Protein AF-V4S2C2-F1 (afdb_monomer_lite)

pLDDT: mean 80.03, std 21.7, range [30.94, 98.5]

Foldseek 3Di:
DDDDDDDDDDDDDDDDDDDDDDDDDDDPPQVAFARVKDKDKDWDWDWDKAADPDPPDPAGIATWIKIKIWIWIWTTFHDDQKTKTKIKIKIKIATPDWWPRRHDPLQAAWDDDVVHITGDRMAIEMWMWIWMDHDQKIKIFTKDQDPDPVDHWDPPHRAIKMFGWMKMWHDPDPQKIKIWIKTQWIDHSHGNDIHADDDPHDGDRMDTDTDMDGPPPPCVVVVVVVVVVVVVVVVVVVVVVVPPDPVVVVVVVVVVVVVVVVVVPDD

Organism: NCBI:txid1263865

Radius of gyration: 33.12 Å; chains: 1; bounding box: 97×84×53 Å

Secondary structure (DSSP, 8-state):
--------------------------------TTTT-EEEEEEEEEEEEEE---TTSS-SEEEEEEEEEEEEEE----SSSSEEEEEEEEEEEEEEE--TTT--SSSS--BSSTT--B--SEEEEEEEEEEEEETTEEEEEEEE--EETTEE---SSSS--EEEEEEEEE--STT-EEEEEEEEEEE-TT-SS-EEEEETTEEES-EEEEEEE----S-HHHHHHHHHHHHHHHHHHHHHHHTS-HHHHHHHHHHHHHHHHHHTS--

InterPro domains:
  IPR005318 Outer membrane porin, bacterial [PF03573] (31-209)
  IPR005318 Outer membrane porin, bacterial [PTHR34596] (7-204)
  IPR023614 Porin domain superfamily [G3DSA:2.40.160.10] (6-211)

Structure (mmCIF, N/CA/C/O backbone):
data_AF-V4S2C2-F1
#
_entry.id   AF-V4S2C2-F1
#
loop_
_atom_site.group_PDB
_atom_site.id
_atom_site.type_symbol
_atom_site.label_atom_id
_atom_site.label_alt_id
_atom_site.label_comp_id
_atom_site.label_asym_id
_atom_site.label_entity_id
_atom_site.label_seq_id
_atom_site.pdbx_PDB_ins_code
_atom_site.Cartn_x
_atom_site.Cartn_y
_atom_site.Cartn_z
_atom_site.occupancy
_atom_site.B_iso_or_equiv
_atom_site.auth_seq_id
_atom_site.auth_comp_id
_atom_site.auth_asym_id
_atom_site.auth_atom_id
_atom_site.pdbx_PDB_model_num
ATOM 1 N N . MET A 1 1 ? -52.222 69.533 11.421 1.00 38.31 1 MET A N 1
ATOM 2 C CA . MET A 1 1 ? -53.401 68.658 11.248 1.00 38.31 1 MET A CA 1
ATOM 3 C C . MET A 1 1 ? -52.896 67.224 11.316 1.00 38.31 1 MET A C 1
ATOM 5 O O . MET A 1 1 ? -52.179 66.823 10.417 1.00 38.31 1 MET A O 1
ATOM 9 N N . THR A 1 2 ? -52.807 66.620 12.501 1.00 30.94 2 THR A N 1
ATOM 10 C CA . THR A 1 2 ? -53.806 65.717 13.119 1.00 30.94 2 THR A CA 1
ATOM 11 C C . THR A 1 2 ? -54.325 64.570 12.225 1.00 30.94 2 THR A C 1
ATOM 13 O O . THR A 1 2 ? -54.597 64.788 11.049 1.00 30.94 2 THR A O 1
ATOM 16 N N . PRO A 1 3 ? -54.443 63.350 12.790 1.00 45.66 3 PRO A N 1
ATOM 17 C CA . PRO A 1 3 ? -54.252 62.055 12.117 1.00 45.66 3 PRO A CA 1
ATOM 18 C C . PRO A 1 3 ? -55.564 61.272 11.940 1.00 45.66 3 PRO A C 1
ATOM 20 O O . PRO A 1 3 ? -56.526 61.609 12.621 1.00 45.66 3 PRO A O 1
ATOM 23 N N . ARG A 1 4 ? -55.586 60.184 11.144 1.00 34.88 4 ARG A N 1
ATOM 24 C CA . ARG A 1 4 ? -56.547 59.055 11.273 1.00 34.88 4 ARG A CA 1
ATOM 25 C C . ARG A 1 4 ? -56.008 57.746 10.649 1.00 34.88 4 ARG A C 1
ATOM 27 O O . ARG A 1 4 ? -55.944 57.622 9.434 1.00 34.88 4 ARG A O 1
ATOM 34 N N . THR A 1 5 ? -55.663 56.764 11.482 1.00 40.62 5 THR A N 1
ATOM 35 C CA . THR A 1 5 ? -55.982 55.321 11.287 1.00 40.62 5 THR A CA 1
ATOM 36 C C . THR A 1 5 ? -57.352 55.057 11.968 1.00 40.62 5 THR A C 1
ATOM 38 O O . THR A 1 5 ? -57.796 55.996 12.640 1.00 40.62 5 THR A O 1
ATOM 41 N N . PRO A 1 6 ? -58.077 53.903 11.872 1.00 47.66 6 PRO A N 1
ATOM 42 C CA . PRO A 1 6 ? -57.685 52.494 11.611 1.00 47.66 6 PRO A CA 1
ATOM 43 C C . PRO A 1 6 ? -58.672 51.727 10.665 1.00 47.66 6 PRO A C 1
ATOM 45 O O . PRO A 1 6 ? -59.605 52.324 10.138 1.00 47.66 6 PRO A O 1
ATOM 48 N N . SER A 1 7 ? -58.526 50.429 10.343 1.00 36.16 7 SER A N 1
ATOM 49 C CA . SER A 1 7 ? -59.214 49.323 11.059 1.00 36.16 7 SER A CA 1
ATOM 50 C C . SER A 1 7 ? -58.948 47.934 10.425 1.00 36.16 7 SER A C 1
ATOM 52 O O . SER A 1 7 ? -59.225 47.756 9.244 1.00 36.16 7 SER A O 1
ATOM 54 N N . SER A 1 8 ? -58.508 46.987 11.277 1.00 35.28 8 SER A N 1
ATOM 55 C CA . SER A 1 8 ? -58.963 45.577 11.452 1.00 35.28 8 SER A CA 1
ATOM 56 C C . SER A 1 8 ? -58.659 44.522 10.357 1.00 35.28 8 SER A C 1
ATOM 58 O O . SER A 1 8 ? -58.754 44.816 9.178 1.00 35.28 8 SER A O 1
ATOM 60 N N . VAL A 1 9 ? -58.271 43.259 10.626 1.00 38.25 9 VAL A N 1
ATOM 61 C CA . VAL A 1 9 ? -58.749 42.224 11.588 1.00 38.25 9 VAL A CA 1
ATOM 62 C C . VAL A 1 9 ? -57.618 41.171 11.804 1.00 38.25 9 VAL A C 1
ATOM 64 O O . VAL A 1 9 ? -57.007 40.748 10.831 1.00 38.25 9 VAL A O 1
ATOM 67 N N . ALA A 1 10 ? -57.138 40.942 13.039 1.00 37.69 10 ALA A N 1
ATOM 68 C CA . ALA A 1 10 ? -57.340 39.769 13.936 1.00 37.69 10 ALA A CA 1
ATOM 69 C C . ALA A 1 10 ? -56.758 38.407 13.447 1.00 37.69 10 ALA A C 1
ATOM 71 O O . ALA A 1 10 ? -57.149 37.904 12.404 1.00 37.69 10 ALA A O 1
ATOM 72 N N . LEU A 1 11 ? -55.701 37.887 14.101 1.00 33.28 11 LEU A N 1
ATOM 73 C CA . LEU A 1 11 ? -55.681 36.857 15.177 1.00 33.28 11 LEU A CA 1
ATOM 74 C C . LEU A 1 11 ? -55.736 35.404 14.659 1.00 33.28 11 LEU A C 1
ATOM 76 O O . LEU A 1 11 ? -56.711 35.024 14.034 1.00 33.28 11 LEU A O 1
ATOM 80 N N . PHE A 1 12 ? -54.723 34.583 14.975 1.00 36.59 12 PHE A N 1
ATOM 81 C CA . PHE A 1 12 ? -54.806 33.534 16.009 1.00 36.59 12 PHE A CA 1
ATOM 82 C C . PHE A 1 12 ? -53.434 32.886 16.264 1.00 36.59 12 PHE A C 1
ATOM 84 O O . PHE A 1 12 ? -52.721 32.483 15.350 1.00 36.59 12 PHE A O 1
ATOM 91 N N . ALA A 1 13 ? -53.082 32.817 17.547 1.00 37.12 13 ALA A N 1
ATOM 92 C CA . ALA A 1 13 ? -51.930 32.128 18.104 1.00 37.12 13 ALA A CA 1
ATOM 93 C C . ALA A 1 13 ? -52.298 30.688 18.508 1.00 37.12 13 ALA A C 1
ATOM 95 O O . ALA A 1 13 ? -53.429 30.438 18.920 1.00 37.12 13 ALA A O 1
ATOM 96 N N . GLY A 1 14 ? -51.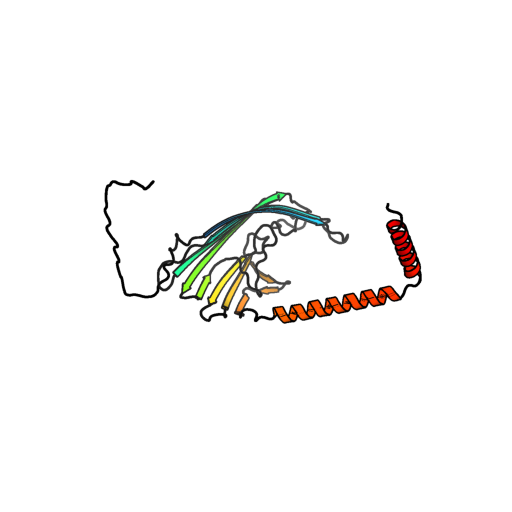322 29.777 18.470 1.00 34.81 14 GLY A N 1
ATOM 97 C CA . GLY A 1 14 ? -51.384 28.436 19.072 1.00 34.81 14 GLY A CA 1
ATOM 98 C C . GLY A 1 14 ? -50.504 27.445 18.299 1.00 34.81 14 GLY A C 1
ATOM 99 O O . GLY A 1 14 ? -50.661 27.315 17.097 1.00 34.81 14 GLY A O 1
ATOM 100 N N . GLY A 1 15 ? -49.535 26.735 18.873 1.00 32.44 15 GLY A N 1
ATOM 101 C CA . GLY A 1 15 ? -49.085 26.666 20.253 1.00 32.44 15 GLY A CA 1
ATOM 102 C C . GLY A 1 15 ? -47.701 26.010 20.335 1.00 32.44 15 GLY A C 1
ATOM 103 O O . GLY A 1 15 ? -47.300 25.232 19.470 1.00 32.44 15 GLY A O 1
ATOM 104 N N . CYS A 1 16 ? -46.974 26.356 21.397 1.00 38.41 16 CYS A N 1
ATOM 105 C CA . CYS A 1 16 ? -45.797 25.636 21.865 1.00 38.41 16 CYS A CA 1
ATOM 106 C C . CYS A 1 16 ? -46.195 24.225 22.305 1.00 38.41 16 CYS A C 1
ATOM 108 O O . CYS A 1 16 ? -47.032 24.082 23.195 1.00 38.41 16 CYS A O 1
ATOM 110 N N . MET A 1 17 ? -45.532 23.203 21.767 1.00 39.00 17 MET A N 1
ATOM 111 C CA . MET A 1 17 ? -45.539 21.865 22.350 1.00 39.00 17 MET A CA 1
ATOM 112 C C . MET A 1 17 ? -44.116 21.526 22.794 1.00 39.00 17 MET A C 1
ATOM 114 O O . MET A 1 17 ? -43.266 21.107 22.015 1.00 39.00 17 MET A O 1
ATOM 118 N N . THR A 1 18 ? -43.847 21.791 24.070 1.00 42.06 18 THR A N 1
ATOM 119 C CA . THR A 1 18 ? -42.681 21.294 24.798 1.00 42.06 18 THR A CA 1
ATOM 120 C C . THR A 1 18 ? -42.919 19.832 25.162 1.00 42.06 18 THR A C 1
ATOM 122 O O . THR A 1 18 ? -43.790 19.545 25.982 1.00 42.06 18 THR A O 1
ATOM 125 N N . LEU A 1 19 ? -42.132 18.917 24.599 1.00 39.84 19 LEU A N 1
ATOM 126 C CA . LEU A 1 19 ? -41.998 17.552 25.105 1.00 39.84 19 LEU A CA 1
ATOM 127 C C . LEU A 1 19 ? -40.638 17.421 25.789 1.00 39.84 19 LEU A C 1
ATOM 129 O O . LEU A 1 19 ? -39.591 17.389 25.148 1.00 39.84 19 LEU A O 1
ATOM 133 N N . ALA A 1 20 ? -40.679 17.394 27.119 1.00 42.03 20 ALA A N 1
ATOM 134 C CA . ALA A 1 20 ? -39.563 17.019 27.965 1.00 42.03 20 ALA A CA 1
ATOM 135 C C . ALA A 1 20 ? -39.486 15.488 28.035 1.00 42.03 20 ALA A C 1
ATOM 137 O O . ALA A 1 20 ? -40.397 14.845 28.552 1.00 42.03 20 ALA A O 1
ATOM 138 N N . SER A 1 21 ? -38.384 14.910 27.561 1.00 35.94 21 SER A N 1
ATOM 139 C CA . SER A 1 21 ? -37.979 13.539 27.876 1.00 35.94 21 SER A CA 1
ATOM 140 C C . SER A 1 21 ? -36.683 13.587 28.685 1.00 35.94 21 SER A C 1
ATOM 142 O O . SER A 1 21 ? -35.611 13.867 28.148 1.00 35.94 21 SER A O 1
ATOM 144 N N . LEU A 1 22 ? -36.790 13.343 29.991 1.00 42.81 22 LEU A N 1
ATOM 145 C CA . LEU A 1 22 ? -35.659 13.084 30.878 1.00 42.81 22 LEU A CA 1
ATOM 146 C C . LEU A 1 22 ? -35.322 11.585 30.847 1.00 42.81 22 LEU A C 1
ATOM 148 O O . LEU A 1 22 ? -36.181 10.767 31.160 1.00 42.81 22 LEU A O 1
ATOM 152 N N . GLY A 1 23 ? -34.056 11.264 30.553 1.00 36.38 23 GLY A N 1
ATOM 153 C CA . GLY A 1 23 ? -33.387 10.031 30.991 1.00 36.38 23 GLY A CA 1
ATOM 154 C C . GLY A 1 23 ? -33.065 8.984 29.916 1.00 36.38 23 GLY A C 1
ATOM 155 O O . GLY A 1 23 ? -33.863 8.090 29.683 1.00 36.38 23 GLY A O 1
ATOM 156 N N . PHE A 1 24 ? -31.865 9.037 29.323 1.00 31.28 24 PHE A N 1
ATOM 157 C CA . PHE A 1 24 ? -30.728 8.141 29.626 1.00 31.28 24 PHE A CA 1
ATOM 158 C C . PHE A 1 24 ? -29.506 8.576 28.792 1.00 31.28 24 PHE A C 1
ATOM 160 O O . PHE A 1 24 ? -29.628 8.980 27.639 1.00 31.28 24 PHE A O 1
ATOM 167 N N . THR A 1 25 ? -28.319 8.546 29.387 1.00 39.56 25 THR A N 1
ATOM 168 C CA . THR A 1 25 ? -27.053 8.945 28.761 1.00 39.56 25 THR A CA 1
ATOM 169 C C . THR A 1 25 ? -26.441 7.842 27.896 1.00 39.56 25 THR A C 1
ATOM 171 O O . THR A 1 25 ? -26.404 6.689 28.310 1.00 39.56 25 THR A O 1
ATOM 174 N N . ALA A 1 26 ? -25.808 8.284 26.804 1.00 45.19 26 ALA A N 1
ATOM 175 C CA . ALA A 1 26 ? -24.622 7.714 26.156 1.00 45.19 26 ALA A CA 1
ATOM 176 C C . ALA A 1 26 ? -24.767 6.408 25.348 1.00 45.19 26 ALA A C 1
ATOM 178 O O . ALA A 1 26 ? -24.526 5.306 25.826 1.00 45.19 26 ALA A O 1
ATOM 179 N N . GLY A 1 27 ? -24.968 6.594 24.047 1.00 38.09 27 GLY A N 1
ATOM 180 C CA . GLY A 1 27 ? -24.423 5.740 23.001 1.00 38.09 27 GLY A CA 1
ATOM 181 C C . GLY A 1 27 ? -24.398 6.570 21.728 1.00 38.09 27 GLY A C 1
ATOM 182 O O . GLY A 1 27 ? -25.458 6.876 21.191 1.00 38.09 27 GLY A O 1
ATOM 183 N N . ALA A 1 28 ? -23.220 7.020 21.293 1.00 39.78 28 ALA A N 1
ATOM 184 C CA . ALA A 1 28 ? -23.073 7.543 19.942 1.00 39.78 28 ALA A CA 1
ATOM 185 C C . ALA A 1 28 ? -23.537 6.425 19.000 1.00 39.78 28 ALA A C 1
ATOM 187 O O . ALA A 1 28 ? -22.903 5.374 18.943 1.00 39.78 28 ALA A O 1
ATOM 188 N N . GLN A 1 29 ? -24.699 6.604 18.375 1.00 44.12 29 GLN A N 1
ATOM 189 C CA . GLN A 1 29 ? -25.172 5.718 17.323 1.00 44.12 29 GLN A CA 1
ATOM 190 C C . GLN A 1 29 ? -24.116 5.822 16.219 1.00 44.12 29 GLN A C 1
ATOM 192 O O . GLN A 1 29 ? -24.001 6.870 15.589 1.00 44.12 29 GLN A O 1
ATOM 197 N N . ALA A 1 30 ? -23.279 4.792 16.070 1.00 53.81 30 ALA A N 1
ATOM 198 C CA . ALA A 1 30 ? -22.644 4.549 14.784 1.00 53.81 30 ALA A CA 1
ATOM 199 C C . ALA A 1 30 ? -23.802 4.447 13.788 1.00 53.81 30 ALA A C 1
ATOM 201 O O . ALA A 1 30 ? -24.750 3.703 14.055 1.00 53.81 30 ALA A O 1
ATOM 202 N N . GLU A 1 31 ? -23.776 5.251 12.728 1.00 62.97 31 GLU A N 1
ATOM 203 C CA . GLU A 1 31 ? -24.865 5.336 11.756 1.00 62.97 31 GLU A CA 1
ATOM 204 C C . GLU A 1 31 ? -25.103 3.952 11.123 1.00 62.97 31 GLU A C 1
ATOM 206 O O . GLU A 1 31 ? -26.221 3.639 10.727 1.00 62.97 31 GLU A O 1
ATOM 211 N N . GLY A 1 32 ? -24.094 3.073 11.161 1.00 84.19 32 GLY A N 1
ATOM 212 C CA . GLY A 1 32 ? -24.207 1.634 10.941 1.00 84.19 32 GLY A CA 1
ATOM 213 C C . GLY A 1 32 ? -23.098 1.121 10.029 1.00 84.19 32 GLY A C 1
ATOM 214 O O . GLY A 1 32 ? -22.198 1.858 9.631 1.00 84.19 32 GLY A O 1
ATOM 215 N N . PHE A 1 33 ? -23.106 -0.173 9.707 1.00 90.56 33 PHE A N 1
ATOM 216 C CA . PHE A 1 33 ? -22.048 -0.772 8.881 1.00 90.56 33 PHE A CA 1
ATOM 217 C C . PHE A 1 33 ? -22.014 -0.196 7.455 1.00 90.56 33 PHE A C 1
ATOM 219 O O . PHE A 1 33 ? -20.937 -0.080 6.868 1.00 90.56 33 PHE A O 1
ATOM 226 N N . VAL A 1 34 ? -23.177 0.146 6.895 1.00 91.50 34 VAL A N 1
ATOM 227 C CA . VAL A 1 34 ? -23.308 0.659 5.521 1.00 91.50 34 VAL A CA 1
ATOM 228 C C . VAL A 1 34 ? -23.385 2.180 5.518 1.00 91.50 34 VAL A C 1
ATOM 230 O O . VAL A 1 34 ? -22.843 2.833 4.636 1.00 91.50 34 VAL A O 1
ATOM 233 N N . GLU A 1 35 ? -24.046 2.736 6.516 1.00 91.50 35 GLU A N 1
ATOM 234 C CA . GLU A 1 35 ? -24.352 4.149 6.647 1.00 91.50 35 GLU A CA 1
ATOM 235 C C . GLU A 1 35 ? -23.083 4.967 6.921 1.00 91.50 35 GLU A C 1
ATOM 237 O O . GLU A 1 35 ? -22.879 5.999 6.289 1.00 91.50 35 GLU A O 1
ATOM 242 N N . ASP A 1 36 ? -22.168 4.446 7.750 1.00 92.69 36 ASP A N 1
ATOM 243 C CA . ASP A 1 36 ? -20.846 5.048 7.980 1.00 92.69 36 ASP A CA 1
ATOM 244 C C . ASP A 1 36 ? -19.795 4.603 6.938 1.00 92.69 36 ASP A C 1
ATOM 246 O O . ASP A 1 36 ? -18.593 4.838 7.117 1.00 92.69 36 ASP A O 1
ATOM 250 N N . ALA A 1 37 ? -20.196 3.912 5.863 1.00 95.00 37 ALA A N 1
ATOM 251 C CA . ALA A 1 37 ? -19.244 3.447 4.864 1.00 95.00 37 ALA A CA 1
ATOM 252 C C . ALA A 1 37 ? -18.681 4.615 4.038 1.00 95.00 37 ALA A C 1
ATOM 254 O O . ALA A 1 37 ? -19.404 5.468 3.523 1.00 95.00 37 ALA A O 1
ATOM 255 N N . ASN A 1 38 ? -17.363 4.623 3.855 1.00 96.06 38 ASN A N 1
ATOM 256 C CA . ASN A 1 38 ? -16.658 5.569 3.007 1.00 96.06 38 ASN A CA 1
ATOM 257 C C . ASN A 1 38 ? -16.143 4.876 1.746 1.00 96.06 38 ASN A C 1
ATOM 259 O O . ASN A 1 38 ? -15.555 3.795 1.802 1.00 96.06 38 ASN A O 1
ATOM 263 N N . PHE A 1 39 ? -16.324 5.539 0.610 1.00 95.56 39 PHE A N 1
ATOM 264 C CA . PHE A 1 39 ? -15.818 5.095 -0.675 1.00 95.56 39 PHE A CA 1
ATOM 265 C C . PHE A 1 39 ? -15.075 6.233 -1.368 1.00 95.56 39 PHE A C 1
ATOM 267 O O . PHE A 1 39 ? -15.581 7.351 -1.479 1.00 95.56 39 PHE A O 1
ATOM 274 N N . SER A 1 40 ? -13.889 5.938 -1.893 1.00 97.38 40 SER A N 1
ATOM 275 C CA . SER A 1 40 ? -13.128 6.867 -2.722 1.00 97.38 40 SER A CA 1
ATOM 276 C C . SER A 1 40 ? -12.433 6.142 -3.868 1.00 97.38 40 SER A C 1
ATOM 278 O O 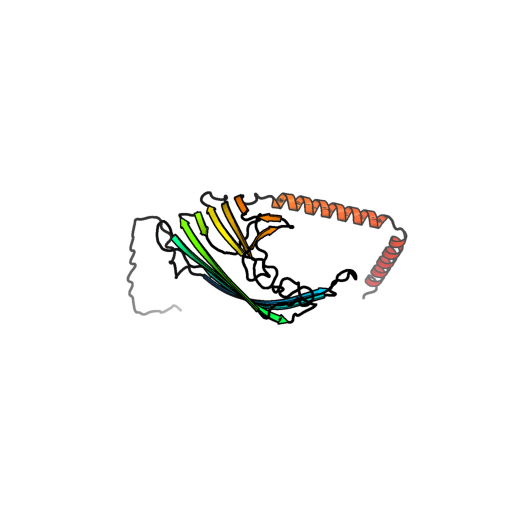. SER A 1 40 ? -11.920 5.037 -3.707 1.00 97.38 40 SER A O 1
ATOM 280 N N . LEU A 1 41 ? -12.405 6.787 -5.033 1.00 98.00 41 LEU A N 1
ATOM 281 C CA . LEU A 1 41 ? -11.660 6.335 -6.202 1.00 98.00 41 LEU A CA 1
ATOM 282 C C . LEU A 1 41 ? -10.669 7.428 -6.596 1.00 98.00 41 LEU A C 1
ATOM 284 O O . LEU A 1 41 ? -11.064 8.526 -6.986 1.00 98.00 41 LEU A O 1
ATOM 288 N N . ASN A 1 42 ? -9.378 7.132 -6.487 1.00 97.81 42 ASN A N 1
ATOM 289 C CA . ASN A 1 42 ? -8.310 8.014 -6.924 1.00 97.81 42 ASN A CA 1
ATOM 290 C C . ASN A 1 42 ? -7.812 7.574 -8.304 1.00 97.81 42 ASN A C 1
ATOM 292 O O . ASN A 1 42 ? -7.364 6.443 -8.487 1.00 97.81 42 ASN A O 1
ATOM 296 N N . LEU A 1 43 ? -7.904 8.491 -9.266 1.00 98.25 43 LEU A N 1
ATOM 297 C CA . LEU A 1 43 ? -7.339 8.334 -10.599 1.00 98.25 43 LEU A CA 1
ATOM 298 C C . LEU A 1 43 ? -5.992 9.052 -10.627 1.00 98.25 43 LEU A C 1
ATOM 300 O O . LEU A 1 43 ? -5.941 10.278 -10.504 1.00 98.25 43 LEU A O 1
ATOM 304 N N . ARG A 1 44 ? -4.905 8.299 -10.782 1.00 98.19 44 ARG A N 1
ATOM 305 C CA . ARG A 1 44 ? -3.540 8.831 -10.741 1.00 98.19 44 ARG A CA 1
ATOM 306 C C . ARG A 1 44 ? -2.859 8.624 -12.083 1.00 98.19 44 ARG A C 1
ATOM 308 O O . ARG A 1 44 ? -2.508 7.505 -12.433 1.00 98.19 44 ARG A O 1
ATOM 315 N N . ASN A 1 45 ? -2.644 9.715 -12.808 1.00 98.38 45 ASN A N 1
ATOM 316 C CA . ASN A 1 45 ? -1.793 9.720 -13.991 1.00 98.38 45 ASN A CA 1
ATOM 317 C C . ASN A 1 45 ? -0.366 10.098 -13.572 1.00 98.38 45 ASN A C 1
ATOM 319 O O . ASN A 1 45 ? -0.174 11.159 -12.975 1.00 98.38 45 ASN A O 1
ATOM 323 N N . PHE A 1 46 ? 0.616 9.233 -13.827 1.00 97.81 46 PHE A N 1
ATOM 324 C CA . PHE A 1 46 ? 1.982 9.426 -13.341 1.00 97.81 46 PHE A CA 1
ATOM 325 C C . PHE A 1 46 ? 2.999 9.138 -14.441 1.00 97.81 46 PHE A C 1
ATOM 327 O O . PHE A 1 46 ? 3.231 7.988 -14.799 1.00 97.81 46 PHE A O 1
ATOM 334 N N . TYR A 1 47 ? 3.639 10.190 -14.947 1.00 98.00 47 TYR A N 1
ATOM 335 C CA . TYR A 1 47 ? 4.818 10.094 -15.806 1.00 98.00 47 TYR A CA 1
ATOM 336 C C . TYR A 1 47 ? 6.078 10.363 -14.982 1.00 98.00 47 TYR A C 1
ATOM 338 O O . TYR A 1 47 ? 6.133 11.333 -14.220 1.00 98.00 47 TYR A O 1
ATOM 346 N N . ILE A 1 48 ? 7.097 9.521 -15.135 1.00 97.50 48 ILE A N 1
ATOM 347 C CA . ILE A 1 48 ? 8.400 9.735 -14.513 1.00 97.50 48 ILE A CA 1
ATOM 348 C C . ILE A 1 48 ? 9.517 9.470 -15.513 1.00 97.50 48 ILE A C 1
ATOM 350 O O . ILE A 1 48 ? 9.506 8.483 -16.241 1.00 97.50 48 ILE A O 1
ATOM 354 N N . ASN A 1 49 ? 10.517 10.346 -15.490 1.00 96.62 49 ASN A N 1
ATOM 355 C CA . ASN A 1 49 ? 11.748 10.196 -16.243 1.00 96.62 49 ASN A CA 1
ATOM 356 C C . ASN A 1 49 ? 12.933 10.435 -15.301 1.00 96.62 49 ASN A C 1
ATOM 358 O O . ASN A 1 49 ? 13.001 11.441 -14.588 1.00 96.62 49 ASN A O 1
ATOM 362 N N . ARG A 1 50 ? 13.850 9.473 -15.271 1.00 95.88 50 ARG A N 1
ATOM 363 C CA . ARG A 1 50 ? 15.098 9.504 -14.522 1.00 95.88 50 ARG A CA 1
ATOM 364 C C . ARG A 1 50 ? 16.246 9.316 -15.500 1.00 95.88 50 ARG A C 1
ATOM 366 O O . ARG A 1 50 ? 16.480 8.208 -15.965 1.00 95.88 50 ARG A O 1
ATOM 373 N N . ASN A 1 51 ? 16.983 10.388 -15.753 1.00 95.06 51 ASN A N 1
ATOM 374 C CA . ASN A 1 51 ? 18.203 10.347 -16.549 1.00 95.06 51 ASN A CA 1
ATOM 375 C C . ASN A 1 51 ? 19.387 9.877 -15.689 1.00 95.06 51 ASN A C 1
ATOM 377 O O . ASN A 1 51 ? 19.705 10.519 -14.682 1.00 95.06 51 ASN A O 1
ATOM 381 N N . PHE A 1 52 ? 20.033 8.778 -16.074 1.00 94.12 52 PHE A N 1
ATOM 382 C CA . PHE A 1 52 ? 21.257 8.302 -15.438 1.00 94.12 52 PHE A CA 1
ATOM 383 C C . PHE A 1 52 ? 22.447 8.948 -16.149 1.00 94.12 52 PHE A C 1
ATOM 385 O O . PHE A 1 52 ? 22.674 8.742 -17.335 1.00 94.12 52 PHE A O 1
ATOM 392 N N . VAL A 1 53 ? 23.178 9.793 -15.425 1.00 93.94 53 VAL A N 1
ATOM 393 C CA . VAL A 1 53 ? 24.287 10.583 -15.991 1.00 93.94 53 VAL A CA 1
ATOM 394 C C . VAL A 1 53 ? 25.640 9.884 -15.893 1.00 93.94 53 VAL A C 1
ATOM 396 O O . VAL A 1 53 ? 26.609 10.352 -16.482 1.00 93.94 53 VAL A O 1
ATOM 399 N N . ASP A 1 54 ? 25.708 8.797 -15.130 1.00 93.50 54 ASP A N 1
ATOM 400 C CA . ASP A 1 54 ? 26.908 7.987 -14.978 1.00 93.50 54 ASP A CA 1
ATOM 401 C C . ASP A 1 54 ? 26.999 6.985 -16.135 1.00 93.50 54 ASP A C 1
ATOM 403 O O . ASP A 1 54 ? 26.059 6.222 -16.366 1.00 93.50 54 ASP A O 1
ATOM 407 N N . SER A 1 55 ? 28.120 6.996 -16.859 1.00 88.31 55 SER A N 1
ATOM 408 C CA . SER A 1 55 ? 28.367 6.104 -17.995 1.00 88.31 55 SER A CA 1
ATOM 409 C C . SER A 1 55 ? 28.516 4.640 -17.591 1.00 88.31 55 SER A C 1
ATOM 411 O O . SER A 1 55 ? 28.352 3.768 -18.442 1.00 88.31 55 SER A O 1
ATOM 413 N N . ASP A 1 56 ? 28.811 4.372 -16.317 1.00 91.62 56 ASP A N 1
ATOM 414 C CA . ASP A 1 56 ? 28.968 3.014 -15.795 1.00 91.62 56 ASP A CA 1
ATOM 415 C C . ASP A 1 56 ? 27.611 2.358 -15.485 1.00 91.62 56 ASP A C 1
ATOM 417 O O . ASP A 1 56 ? 27.531 1.150 -15.241 1.00 91.62 56 ASP A O 1
ATOM 421 N N . TYR A 1 57 ? 26.518 3.131 -15.505 1.00 88.38 57 TYR A N 1
ATOM 422 C CA . TYR A 1 57 ? 25.180 2.584 -15.331 1.00 88.38 57 TYR A CA 1
ATOM 423 C C . TYR A 1 57 ? 24.737 1.869 -16.620 1.00 88.38 57 TYR A C 1
ATOM 425 O O . TYR A 1 57 ? 24.747 2.471 -17.693 1.00 88.38 57 TYR A O 1
ATOM 433 N N . PRO A 1 58 ? 24.278 0.604 -16.555 1.00 86.56 58 PRO A N 1
ATOM 434 C CA . PRO A 1 58 ? 23.934 -0.176 -17.750 1.00 86.56 58 PRO A CA 1
ATOM 435 C C . PRO A 1 58 ? 22.724 0.374 -18.523 1.00 86.56 58 PRO A C 1
ATOM 437 O O . PRO A 1 58 ? 22.456 -0.052 -19.643 1.00 86.56 58 PRO A O 1
ATOM 440 N N . GLN A 1 59 ? 21.977 1.301 -17.923 1.00 89.12 59 GLN A N 1
ATOM 441 C CA . GLN A 1 59 ? 20.788 1.922 -18.488 1.00 89.12 59 GLN A CA 1
ATOM 442 C C . GLN A 1 59 ? 20.973 3.442 -18.520 1.00 89.12 59 GLN A C 1
ATOM 444 O O . GLN A 1 59 ? 21.360 4.033 -17.519 1.00 89.12 59 GLN A O 1
ATOM 449 N N . SER A 1 60 ? 20.651 4.089 -19.642 1.00 90.88 60 SER A N 1
ATOM 450 C CA . SER A 1 60 ? 20.808 5.545 -19.800 1.00 90.88 60 SER A CA 1
ATOM 451 C C . SER A 1 60 ? 19.675 6.352 -19.160 1.00 90.88 60 SER A C 1
ATOM 453 O O . SER A 1 60 ? 19.893 7.451 -18.655 1.00 90.88 60 SER A O 1
ATOM 455 N N . LYS A 1 61 ? 18.451 5.815 -19.137 1.00 94.31 61 LYS A N 1
ATOM 456 C CA . LYS A 1 61 ? 17.295 6.446 -18.485 1.00 94.31 61 LYS A CA 1
ATOM 457 C C . LYS A 1 61 ? 16.276 5.421 -18.008 1.00 94.31 61 LYS A C 1
ATOM 459 O O . LYS A 1 61 ? 16.110 4.392 -18.649 1.00 94.31 61 LYS A O 1
ATOM 464 N N . GLY A 1 62 ? 15.559 5.716 -16.929 1.00 95.50 62 GLY A N 1
ATOM 465 C CA . GLY A 1 62 ? 14.295 5.064 -16.579 1.00 95.50 62 GLY A CA 1
ATOM 466 C C . GLY A 1 62 ? 13.133 5.987 -16.932 1.00 95.50 62 GLY A C 1
ATOM 467 O O . GLY A 1 62 ? 13.094 7.108 -16.436 1.00 95.50 62 GLY A O 1
ATOM 468 N N . GLU A 1 63 ? 12.214 5.550 -17.781 1.00 97.06 63 GLU A N 1
ATOM 469 C CA . GLU A 1 63 ? 11.093 6.343 -18.279 1.00 97.06 63 GLU A CA 1
ATOM 470 C C . GLU A 1 63 ? 9.863 5.454 -18.442 1.00 97.06 63 GLU A C 1
ATOM 472 O O . GLU A 1 63 ? 9.868 4.511 -19.235 1.00 97.06 63 GLU A O 1
ATOM 477 N N . GLU A 1 64 ? 8.836 5.750 -17.648 1.00 98.00 64 GLU A N 1
ATOM 478 C CA . GLU A 1 64 ? 7.584 4.998 -17.590 1.00 98.00 64 GLU A CA 1
ATOM 479 C C . GLU A 1 64 ? 6.420 5.979 -17.371 1.00 98.00 64 GLU A C 1
ATOM 481 O O . GLU A 1 64 ? 6.562 7.017 -16.709 1.00 98.00 64 GLU A O 1
ATOM 486 N N . TRP A 1 65 ? 5.253 5.640 -17.917 1.00 98.25 65 TRP A N 1
ATOM 487 C CA . TRP A 1 65 ? 4.012 6.391 -17.766 1.00 98.25 65 TRP A CA 1
ATOM 488 C C . TRP A 1 65 ? 2.870 5.442 -17.433 1.00 98.25 65 TRP A C 1
ATOM 490 O O . TRP A 1 65 ? 2.621 4.481 -18.162 1.00 98.25 65 TRP A O 1
ATOM 500 N N . THR A 1 66 ? 2.150 5.719 -16.348 1.00 98.50 66 THR A N 1
ATOM 501 C CA . THR A 1 66 ? 1.025 4.892 -15.910 1.00 98.50 66 THR A CA 1
ATOM 502 C C . THR A 1 66 ? -0.243 5.698 -15.671 1.00 98.50 66 THR A C 1
ATOM 504 O O . THR A 1 66 ? -0.218 6.878 -15.304 1.00 98.50 66 THR A O 1
ATOM 507 N N . GLN A 1 67 ? -1.374 5.017 -15.840 1.00 98.50 67 GLN A N 1
ATOM 508 C CA . GLN A 1 67 ? -2.672 5.422 -15.323 1.00 98.50 67 GLN A CA 1
ATOM 509 C C . GLN A 1 67 ? -3.085 4.432 -14.237 1.00 98.50 67 GLN A C 1
ATOM 511 O O . GLN A 1 67 ? -3.237 3.244 -14.502 1.00 98.50 67 GLN A O 1
ATOM 516 N N . SER A 1 68 ? -3.285 4.921 -13.018 1.00 98.31 68 SER A N 1
ATOM 517 C CA . SER A 1 68 ? -3.639 4.093 -11.866 1.00 98.31 68 SER A CA 1
ATOM 518 C C . SER A 1 68 ? -5.036 4.408 -11.345 1.00 98.31 68 SER A C 1
ATOM 520 O O . SER A 1 68 ? -5.503 5.549 -11.404 1.00 98.31 68 SER A O 1
ATOM 522 N N . PHE A 1 69 ? -5.676 3.380 -10.806 1.00 98.50 69 PHE A N 1
ATOM 523 C CA . PHE A 1 69 ? -6.995 3.383 -10.199 1.00 98.50 69 PHE A CA 1
ATOM 524 C C . PHE A 1 69 ? -6.842 2.811 -8.791 1.00 98.50 69 PHE A C 1
ATOM 526 O O . PHE A 1 69 ? -6.523 1.636 -8.616 1.00 98.50 69 PHE A O 1
ATOM 533 N N . ILE A 1 70 ? -7.029 3.660 -7.785 1.00 98.25 70 ILE A N 1
ATOM 534 C CA . ILE A 1 70 ? -6.910 3.289 -6.374 1.00 98.25 70 ILE A CA 1
ATOM 535 C C . ILE A 1 70 ? -8.289 3.452 -5.747 1.00 98.25 70 ILE A C 1
ATOM 537 O O . ILE A 1 70 ? -8.753 4.565 -5.496 1.00 98.25 70 ILE A O 1
ATOM 541 N N . LEU A 1 71 ? -8.950 2.325 -5.540 1.00 98.19 71 LEU A N 1
ATOM 542 C CA . LEU A 1 71 ? -10.260 2.200 -4.928 1.00 98.19 71 LEU A CA 1
ATOM 543 C C . LEU A 1 71 ? -10.081 1.948 -3.433 1.00 98.19 71 LEU A C 1
ATOM 545 O O . LEU A 1 71 ? -9.559 0.909 -3.052 1.00 98.19 71 LEU A O 1
ATOM 549 N N . ASN A 1 72 ? -10.527 2.860 -2.581 1.00 97.56 72 ASN A N 1
ATOM 550 C CA . ASN A 1 72 ? -10.500 2.682 -1.134 1.00 97.56 72 ASN A CA 1
ATOM 551 C C . ASN A 1 72 ? -11.933 2.659 -0.603 1.00 97.56 72 ASN A C 1
ATOM 553 O O . ASN A 1 72 ? -12.658 3.651 -0.705 1.00 97.56 72 ASN A O 1
ATOM 557 N N . PHE A 1 73 ? -12.314 1.515 -0.049 1.00 97.69 73 PHE A N 1
ATOM 558 C CA . PHE A 1 73 ? -13.588 1.273 0.600 1.00 97.69 73 PHE A CA 1
ATOM 559 C C . PHE A 1 73 ? -13.354 0.960 2.075 1.00 97.69 73 PHE A C 1
ATOM 561 O O . PHE A 1 73 ? -12.544 0.103 2.425 1.00 97.69 73 PHE A O 1
ATOM 568 N N . GLN A 1 74 ? -14.089 1.635 2.946 1.00 97.38 74 GLN A N 1
ATOM 569 C CA . GLN A 1 74 ? -14.046 1.416 4.384 1.00 97.38 74 GLN A CA 1
ATOM 570 C C . GLN A 1 74 ? -15.476 1.297 4.874 1.00 97.38 74 GLN A C 1
ATOM 572 O O . GLN A 1 74 ? -16.226 2.261 4.769 1.00 97.38 74 GLN A O 1
ATOM 577 N N . SER A 1 75 ? -15.870 0.149 5.418 1.00 97.19 75 SER A N 1
ATOM 578 C CA . SER A 1 75 ? -17.195 0.035 6.025 1.00 97.19 75 SER A CA 1
ATOM 579 C C . SER A 1 75 ? -17.292 0.892 7.289 1.00 97.19 75 SER A C 1
ATOM 581 O O . SER A 1 75 ? -16.281 1.227 7.918 1.00 97.19 75 SER A O 1
ATOM 583 N N . GLY A 1 76 ? -18.516 1.140 7.736 1.00 96.44 76 GLY A N 1
ATOM 584 C CA . GLY A 1 76 ? -18.786 1.519 9.113 1.00 96.44 76 GLY A CA 1
ATOM 585 C C . GLY A 1 76 ? -18.491 0.400 10.112 1.00 96.44 76 GLY A C 1
ATOM 586 O O . GLY A 1 76 ? -17.913 -0.641 9.773 1.00 96.44 76 GLY A O 1
ATOM 587 N N . TYR A 1 77 ? -18.932 0.602 11.351 1.00 96.69 77 TYR A N 1
ATOM 588 C CA . TYR A 1 77 ? -18.913 -0.421 12.395 1.00 96.69 77 TYR A CA 1
ATOM 589 C C . TYR A 1 77 ? -20.334 -0.909 12.684 1.00 96.69 77 TYR A C 1
ATOM 591 O O . TYR A 1 77 ? -21.266 -0.112 12.761 1.00 96.69 77 TYR A O 1
ATOM 599 N N . THR A 1 78 ? -20.514 -2.218 12.874 1.00 96.31 78 THR A N 1
ATOM 600 C CA . THR A 1 78 ? -21.812 -2.767 13.292 1.00 96.31 78 THR A CA 1
ATOM 601 C C . THR A 1 78 ? -22.243 -2.200 14.652 1.00 96.31 78 THR A C 1
ATOM 603 O O . THR A 1 78 ? -21.395 -2.064 15.539 1.00 96.31 78 THR A O 1
ATOM 606 N N . PRO A 1 79 ? -23.544 -1.946 14.879 1.00 92.06 79 PRO A N 1
ATOM 607 C CA . PRO A 1 79 ? -24.039 -1.526 16.187 1.00 92.06 79 PRO A CA 1
ATOM 608 C C . PRO A 1 79 ? -23.775 -2.578 17.272 1.00 92.06 79 PRO A C 1
ATOM 610 O O . PRO A 1 79 ? -23.963 -3.774 17.048 1.00 92.06 79 PRO A O 1
ATOM 613 N N . GLY A 1 80 ? -23.374 -2.134 18.463 1.00 91.12 80 GLY A N 1
ATOM 614 C CA . GLY A 1 80 ? -23.136 -3.004 19.614 1.00 91.12 80 GLY A CA 1
ATOM 615 C C . GLY A 1 80 ? -21.965 -2.543 20.485 1.00 91.12 80 GLY A C 1
ATOM 616 O O . GLY A 1 80 ? -21.305 -1.556 20.164 1.00 91.12 80 GLY A O 1
ATOM 617 N N . PRO A 1 81 ? -21.686 -3.251 21.596 1.00 92.12 81 PRO A N 1
ATOM 618 C CA . PRO A 1 81 ? -20.533 -2.948 22.446 1.00 92.12 81 PRO A CA 1
ATOM 619 C C . PRO A 1 81 ? -19.206 -3.162 21.706 1.00 92.12 81 PRO A C 1
ATOM 621 O O . PRO A 1 81 ? -18.250 -2.428 21.938 1.00 92.12 81 PRO A O 1
ATOM 624 N N . VAL A 1 82 ? -19.160 -4.148 20.806 1.00 95.88 82 VAL A N 1
ATOM 625 C CA . VAL A 1 82 ? -18.049 -4.389 19.884 1.00 95.88 82 VAL A CA 1
ATOM 626 C C . VAL A 1 82 ? -18.573 -4.199 18.469 1.00 95.88 82 VAL A C 1
ATOM 628 O O . VAL A 1 82 ? -19.448 -4.944 18.028 1.00 95.88 82 VAL A O 1
ATOM 631 N N . GLY A 1 83 ? -18.042 -3.201 17.773 1.00 96.56 83 GLY A N 1
ATOM 632 C CA . GLY A 1 83 ? -18.361 -2.949 16.376 1.00 96.56 83 GLY A CA 1
ATOM 633 C C . GLY A 1 83 ? -17.408 -3.698 15.457 1.00 96.56 83 GLY A C 1
ATOM 634 O O . GLY A 1 83 ? -16.198 -3.660 15.669 1.00 96.56 83 GLY A O 1
ATOM 635 N N . PHE A 1 84 ? -17.931 -4.342 14.419 1.00 97.69 84 PHE A N 1
ATOM 636 C CA . PHE A 1 84 ? -17.152 -5.026 13.388 1.00 97.69 84 PHE A CA 1
ATOM 637 C C . PHE A 1 84 ? -17.253 -4.286 12.058 1.00 97.69 84 PHE A C 1
ATOM 639 O O . PHE A 1 84 ? -18.275 -3.677 11.755 1.00 97.69 84 PHE A O 1
ATOM 646 N N . GLY A 1 85 ? -16.190 -4.346 11.266 1.00 97.56 85 GLY A N 1
ATOM 647 C CA . GLY A 1 85 ? -16.094 -3.700 9.969 1.00 97.56 85 GLY A CA 1
ATOM 648 C C . GLY A 1 85 ? -15.122 -4.422 9.040 1.00 97.56 85 GLY A C 1
ATOM 649 O O . GLY A 1 85 ? -14.367 -5.306 9.454 1.00 97.56 85 GLY A O 1
ATOM 650 N N . VAL A 1 86 ? -15.113 -4.004 7.782 1.00 98.00 86 VAL A N 1
ATOM 651 C CA . VAL A 1 86 ? -14.187 -4.457 6.748 1.00 98.00 86 VAL A CA 1
ATOM 652 C C . VAL A 1 86 ? -13.729 -3.269 5.904 1.00 98.00 86 VAL A C 1
ATOM 654 O O . VAL A 1 86 ? -14.523 -2.411 5.525 1.00 98.00 86 VAL A O 1
ATOM 657 N N . ASP A 1 87 ? -12.438 -3.232 5.609 1.00 97.88 87 ASP A N 1
ATOM 658 C CA . ASP A 1 87 ? -11.823 -2.310 4.662 1.00 97.88 87 ASP A CA 1
ATOM 659 C C . ASP A 1 87 ? -11.361 -3.105 3.437 1.00 97.88 87 ASP A C 1
ATOM 661 O O . ASP A 1 87 ? -10.868 -4.229 3.566 1.00 97.88 87 ASP A O 1
ATOM 665 N N . ALA A 1 88 ? -11.491 -2.512 2.255 1.00 98.00 88 ALA A N 1
ATOM 666 C CA . ALA A 1 88 ? -10.974 -3.051 1.007 1.00 98.00 88 ALA A CA 1
ATOM 667 C C . ALA A 1 88 ? -10.239 -1.958 0.224 1.00 98.00 88 ALA A C 1
ATOM 669 O O . ALA A 1 88 ? -10.718 -0.832 0.093 1.00 98.00 88 ALA A O 1
ATOM 670 N N . LEU A 1 89 ? -9.077 -2.301 -0.321 1.00 98.12 89 LEU A N 1
ATOM 671 C CA . LEU A 1 89 ? -8.259 -1.426 -1.147 1.00 98.12 89 LEU A CA 1
ATOM 672 C C . LEU A 1 89 ? -7.978 -2.136 -2.477 1.00 98.12 89 LEU A C 1
ATOM 674 O O . LEU A 1 89 ? -7.195 -3.081 -2.538 1.00 98.12 89 LEU A O 1
ATOM 678 N N . GLY A 1 90 ? -8.662 -1.695 -3.530 1.00 98.06 90 GLY A N 1
ATOM 679 C CA . GLY A 1 90 ? -8.467 -2.156 -4.900 1.00 98.06 90 GLY A CA 1
ATOM 680 C C . GLY A 1 90 ? -7.435 -1.290 -5.609 1.00 98.06 90 GLY A C 1
ATOM 681 O O . GLY A 1 90 ? -7.545 -0.066 -5.619 1.00 98.06 90 GLY A O 1
ATOM 682 N N . LEU A 1 91 ? -6.428 -1.920 -6.193 1.00 98.38 91 LEU A N 1
ATOM 683 C CA . LEU A 1 91 ? -5.276 -1.270 -6.796 1.00 98.38 91 LEU A CA 1
ATOM 684 C C . LEU A 1 91 ? -5.125 -1.790 -8.223 1.00 98.38 91 LEU A C 1
ATOM 686 O O . LEU A 1 91 ? -5.044 -2.995 -8.426 1.00 98.38 91 LEU A O 1
ATOM 690 N N . LEU A 1 92 ? -5.082 -0.897 -9.204 1.00 98.19 92 LEU A N 1
ATOM 691 C CA . LEU A 1 92 ? -4.816 -1.231 -10.602 1.00 98.19 92 LEU A CA 1
ATOM 692 C C . LEU A 1 92 ? -3.931 -0.147 -11.202 1.00 98.19 92 LEU A C 1
ATOM 694 O O . LEU A 1 92 ? -4.254 1.033 -11.087 1.00 98.19 92 LEU A O 1
ATOM 698 N N . ALA A 1 93 ? -2.857 -0.530 -11.878 1.00 97.94 93 ALA A N 1
ATOM 699 C CA . ALA A 1 93 ? -2.067 0.377 -12.694 1.00 97.94 93 ALA A CA 1
ATOM 700 C C . ALA A 1 93 ? -1.932 -0.180 -14.106 1.00 97.94 93 ALA A C 1
ATOM 702 O O . ALA A 1 93 ? -1.572 -1.338 -14.290 1.00 97.94 93 ALA A O 1
ATOM 703 N N . VAL A 1 94 ? -2.213 0.672 -15.087 1.00 98.06 94 VAL A N 1
ATOM 704 C CA . VAL A 1 94 ? -2.135 0.375 -16.515 1.00 98.06 94 VAL A CA 1
ATOM 705 C C . VAL A 1 94 ? -0.970 1.154 -17.108 1.00 98.06 94 VAL A C 1
ATOM 707 O O . VAL A 1 94 ? -0.832 2.361 -16.872 1.00 98.06 94 VAL A O 1
ATOM 710 N N . LYS A 1 95 ? -0.133 0.468 -17.881 1.00 97.94 95 LYS A N 1
ATOM 711 C CA . LYS A 1 95 ? 0.988 1.047 -18.613 1.00 97.94 95 LYS A CA 1
ATOM 712 C C . LYS A 1 95 ? 0.474 1.844 -19.809 1.00 97.94 95 LYS A C 1
ATOM 714 O O . LYS A 1 95 ? -0.203 1.312 -20.682 1.00 97.94 95 LYS A O 1
ATOM 719 N N . LEU A 1 96 ? 0.833 3.122 -19.854 1.00 97.75 96 LEU A N 1
ATOM 720 C CA . LEU A 1 96 ? 0.637 3.986 -21.018 1.00 97.75 96 LEU A CA 1
ATOM 721 C C . LEU A 1 96 ? 1.906 4.051 -21.872 1.00 97.75 96 LEU A C 1
ATOM 723 O O . LEU A 1 96 ? 1.815 4.063 -23.095 1.00 97.75 96 LEU A O 1
ATOM 727 N N . ASP A 1 97 ? 3.074 4.070 -21.224 1.00 95.56 97 ASP A N 1
ATOM 728 C CA . ASP A 1 97 ? 4.387 4.031 -21.870 1.00 95.56 97 ASP A CA 1
ATOM 729 C C . ASP A 1 97 ? 5.438 3.414 -20.931 1.00 95.56 97 ASP A C 1
ATOM 731 O O . ASP A 1 97 ? 5.283 3.419 -19.706 1.00 95.56 97 ASP A O 1
ATOM 735 N N . GLY A 1 98 ? 6.508 2.877 -21.507 1.00 90.62 98 GLY A N 1
ATOM 736 C CA . GLY A 1 98 ? 7.562 2.142 -20.811 1.00 90.62 98 GLY A CA 1
ATOM 737 C C . GLY A 1 98 ? 7.814 0.776 -21.447 1.00 90.62 98 GLY A C 1
ATOM 738 O O . GLY A 1 98 ? 6.900 0.104 -21.927 1.00 90.62 98 GLY A O 1
ATOM 739 N N . GLY A 1 99 ? 9.071 0.340 -21.471 1.00 89.81 99 GLY A N 1
ATOM 740 C CA . GLY A 1 99 ? 9.434 -0.898 -22.152 1.00 89.81 99 GLY A CA 1
ATOM 741 C C . GLY A 1 99 ? 10.810 -1.427 -21.776 1.00 89.81 99 GLY A C 1
ATOM 742 O O . GLY A 1 99 ? 11.475 -0.930 -20.860 1.00 89.81 99 GLY A O 1
ATOM 743 N N . GLY A 1 100 ? 11.235 -2.460 -22.504 1.00 87.38 100 GLY A N 1
ATOM 744 C CA . GLY A 1 100 ? 12.573 -3.026 -22.373 1.00 87.38 100 GLY A CA 1
ATOM 745 C C . GLY A 1 100 ? 13.647 -1.951 -22.557 1.00 87.38 100 GLY A C 1
ATOM 746 O O . GLY A 1 100 ? 13.647 -1.216 -23.541 1.00 87.38 100 GLY A O 1
ATOM 747 N N . GLY A 1 101 ? 14.550 -1.835 -21.582 1.00 88.38 101 GLY A N 1
ATOM 748 C CA . GLY A 1 101 ? 15.656 -0.873 -21.594 1.00 88.38 101 GLY A CA 1
ATOM 749 C C . GLY A 1 101 ? 15.368 0.491 -20.955 1.00 88.38 101 GLY A C 1
ATOM 750 O O . GLY A 1 101 ? 16.320 1.226 -20.712 1.00 88.38 101 GLY A O 1
ATOM 751 N N . THR A 1 102 ? 14.114 0.830 -20.627 1.00 92.81 102 THR A N 1
ATOM 752 C CA . THR A 1 102 ? 13.773 2.078 -19.905 1.00 92.81 102 THR A CA 1
ATOM 753 C C . THR A 1 102 ? 12.935 1.849 -18.644 1.00 92.81 102 THR A C 1
ATOM 755 O O . THR A 1 102 ? 12.403 2.799 -18.080 1.00 92.81 102 THR A O 1
ATOM 758 N N . TYR A 1 103 ? 12.837 0.612 -18.161 1.00 92.62 103 TYR A N 1
ATOM 759 C CA . TYR A 1 103 ? 12.071 0.248 -16.963 1.00 92.62 103 TYR A CA 1
ATOM 760 C C . TYR A 1 103 ? 12.764 0.644 -15.649 1.00 92.62 103 TYR A C 1
ATOM 762 O O . TYR A 1 103 ? 13.857 1.216 -15.630 1.00 92.62 103 TYR A O 1
ATOM 770 N N . GLY A 1 104 ? 12.150 0.291 -14.518 1.00 91.50 104 GLY A N 1
ATOM 771 C CA . GLY A 1 104 ? 12.798 0.365 -13.203 1.00 91.50 104 GLY A CA 1
ATOM 772 C C . GLY A 1 104 ? 12.631 1.716 -12.513 1.00 91.50 104 GLY A C 1
ATOM 773 O O . GLY A 1 104 ? 13.422 2.096 -11.645 1.00 91.50 104 GLY A O 1
ATOM 774 N N . THR A 1 105 ? 11.588 2.463 -12.873 1.00 94.44 105 THR A N 1
ATOM 775 C CA . THR A 1 105 ? 11.230 3.689 -12.153 1.00 94.44 105 THR A CA 1
ATOM 776 C C . THR A 1 105 ? 10.481 3.382 -10.849 1.00 94.44 105 THR A C 1
ATOM 778 O O . THR A 1 105 ? 10.455 4.214 -9.929 1.00 94.44 105 THR A O 1
ATOM 781 N N . GLY A 1 106 ? 9.935 2.164 -10.749 1.00 94.38 106 GLY A N 1
ATOM 782 C CA . GLY A 1 106 ? 9.071 1.680 -9.677 1.00 94.38 106 GLY A CA 1
ATOM 783 C C . GLY A 1 106 ? 7.597 2.029 -9.892 1.00 94.38 106 GLY A C 1
ATOM 784 O O . GLY A 1 106 ? 6.841 2.029 -8.926 1.00 94.38 106 GLY A O 1
ATOM 785 N N . LEU A 1 107 ? 7.200 2.416 -11.113 1.00 96.06 107 LEU A N 1
ATOM 786 C CA . LEU A 1 107 ? 5.790 2.568 -11.484 1.00 96.06 107 LEU A CA 1
ATOM 787 C C . LEU A 1 107 ? 5.129 1.226 -11.821 1.00 96.06 107 LEU A C 1
ATOM 789 O O . LEU A 1 107 ? 3.923 1.095 -11.623 1.00 96.06 107 LEU A O 1
ATOM 793 N N . LEU A 1 108 ? 5.893 0.266 -12.334 1.00 96.69 108 LEU A N 1
ATOM 794 C CA . LEU A 1 108 ? 5.424 -1.051 -12.746 1.00 96.69 108 LEU A CA 1
ATOM 795 C C . LEU A 1 108 ? 6.400 -2.121 -12.236 1.00 96.69 108 LEU A C 1
ATOM 797 O O . LEU A 1 108 ? 7.592 -1.822 -12.090 1.00 96.69 108 LEU A O 1
ATOM 801 N N . PRO A 1 109 ? 5.922 -3.355 -12.003 1.00 94.94 109 PRO A N 1
ATOM 802 C CA . PRO A 1 109 ? 6.791 -4.507 -11.818 1.00 94.94 109 PRO A CA 1
ATOM 803 C C . PRO A 1 109 ? 7.722 -4.704 -13.012 1.00 94.94 109 PRO A C 1
ATOM 805 O O . PRO A 1 109 ? 7.461 -4.225 -14.113 1.00 94.94 109 PRO A O 1
ATOM 808 N N . VAL A 1 110 ? 8.807 -5.445 -12.809 1.00 93.50 110 VAL A N 1
ATOM 809 C CA . VAL A 1 110 ? 9.720 -5.830 -13.890 1.00 93.50 110 VAL A CA 1
ATOM 810 C C . VAL A 1 110 ? 9.742 -7.346 -13.979 1.00 93.50 110 VAL A C 1
ATOM 812 O O . VAL A 1 110 ? 10.100 -8.025 -13.018 1.00 93.50 110 VAL A O 1
ATOM 815 N N . HIS A 1 111 ? 9.377 -7.872 -15.142 1.00 89.12 111 HIS A N 1
ATOM 816 C CA . HIS A 1 111 ? 9.375 -9.302 -15.433 1.00 89.12 111 HIS A CA 1
ATOM 817 C C . HIS A 1 111 ? 10.426 -9.640 -16.489 1.00 89.12 111 HIS A C 1
ATOM 819 O O . HIS A 1 111 ? 11.065 -8.748 -17.043 1.00 89.12 111 HIS A O 1
ATOM 825 N N . GLY A 1 112 ? 10.596 -10.934 -16.760 1.00 87.62 112 GLY A N 1
ATOM 826 C CA . GLY A 1 112 ? 11.500 -11.438 -17.789 1.00 87.62 112 GLY A CA 1
ATOM 827 C C . GLY A 1 112 ? 12.865 -11.876 -17.259 1.00 87.62 112 GLY A C 1
ATOM 828 O O . GLY A 1 112 ? 13.277 -11.564 -16.138 1.00 87.62 112 GLY A O 1
ATOM 829 N N . ALA A 1 113 ? 13.564 -12.655 -18.081 1.00 86.19 113 ALA A N 1
ATOM 830 C CA . ALA A 1 113 ? 14.904 -13.139 -17.780 1.00 86.19 113 ALA A CA 1
ATOM 831 C C . ALA A 1 113 ? 15.949 -12.012 -17.922 1.00 86.19 113 ALA A C 1
ATOM 833 O O . ALA A 1 113 ? 15.686 -10.986 -18.559 1.00 86.19 113 ALA A O 1
ATOM 834 N N . PRO A 1 114 ? 17.166 -12.182 -17.373 1.00 82.38 114 PRO A N 1
ATOM 835 C CA . PRO A 1 114 ? 18.277 -11.289 -17.686 1.00 82.38 114 PRO A CA 1
ATOM 836 C C . PRO A 1 114 ? 18.456 -11.162 -19.209 1.00 82.38 114 PRO A C 1
ATOM 838 O O . PRO A 1 114 ? 18.646 -12.161 -19.894 1.00 82.38 114 PRO A O 1
ATOM 841 N N . GLY A 1 115 ? 18.375 -9.936 -19.731 1.00 81.31 115 GLY A N 1
ATOM 842 C CA . GLY A 1 115 ? 18.452 -9.642 -21.169 1.00 81.31 115 GLY A CA 1
ATOM 843 C C . GLY A 1 115 ? 17.108 -9.353 -21.849 1.00 81.31 115 GLY A C 1
ATOM 844 O O . GLY A 1 115 ? 17.112 -8.692 -22.880 1.00 81.31 115 GLY A O 1
ATOM 845 N N . ASP A 1 116 ? 15.983 -9.744 -21.245 1.00 86.44 116 ASP A N 1
ATOM 846 C CA . ASP A 1 116 ? 14.625 -9.496 -21.763 1.00 86.44 116 ASP A CA 1
ATOM 847 C C . ASP A 1 116 ? 13.703 -8.960 -20.660 1.00 86.44 116 ASP A C 1
ATOM 849 O O . ASP A 1 116 ? 12.563 -9.381 -20.479 1.00 86.44 116 ASP A O 1
ATOM 853 N N . ARG A 1 117 ? 14.240 -8.065 -19.824 1.00 90.81 117 ARG A N 1
ATOM 854 C CA . ARG A 1 117 ? 13.458 -7.465 -18.745 1.00 90.81 117 ARG A CA 1
ATOM 855 C C . ARG A 1 117 ? 12.517 -6.408 -19.299 1.00 90.81 117 ARG A C 1
ATOM 857 O O . ARG A 1 117 ? 12.976 -5.468 -19.953 1.00 90.81 117 ARG A O 1
ATOM 864 N N . HIS A 1 118 ? 11.237 -6.521 -18.978 1.00 91.56 118 HIS A N 1
ATOM 865 C CA . HIS A 1 118 ? 10.211 -5.591 -19.429 1.00 91.56 118 HIS A CA 1
ATOM 866 C C . HIS A 1 118 ? 9.141 -5.375 -18.346 1.00 91.56 118 HIS A C 1
ATOM 868 O O . HIS A 1 118 ? 8.868 -6.277 -17.546 1.00 91.56 118 HIS A O 1
ATOM 874 N N . PRO A 1 119 ? 8.522 -4.186 -18.297 1.00 94.31 119 PRO A N 1
ATOM 875 C CA . PRO A 1 119 ? 7.355 -3.969 -17.459 1.00 94.31 119 PRO A CA 1
ATOM 876 C C . PRO A 1 119 ? 6.122 -4.657 -18.077 1.00 94.31 119 PRO A C 1
ATOM 878 O O . PRO A 1 119 ? 6.035 -4.741 -19.309 1.00 94.31 119 PRO A O 1
ATOM 881 N N . PRO A 1 120 ? 5.175 -5.171 -17.272 1.00 94.88 120 PRO A N 1
ATOM 882 C CA . PRO A 1 120 ? 3.903 -5.678 -17.781 1.00 94.88 120 PRO A CA 1
ATOM 883 C C . PRO A 1 120 ? 3.015 -4.536 -18.293 1.00 94.88 120 PRO A C 1
ATOM 885 O O . PRO A 1 120 ? 3.239 -3.364 -17.979 1.00 94.88 120 PRO A O 1
ATOM 888 N N . ASP A 1 121 ? 1.990 -4.881 -19.076 1.00 96.19 121 ASP A N 1
ATOM 889 C CA . ASP A 1 121 ? 0.976 -3.929 -19.550 1.00 96.19 121 ASP A CA 1
ATOM 890 C C . ASP A 1 121 ? 0.082 -3.405 -18.422 1.00 96.19 121 ASP A C 1
ATOM 892 O O . ASP A 1 121 ? -0.351 -2.254 -18.460 1.00 96.19 121 ASP A O 1
ATOM 896 N N . ASP A 1 122 ? -0.138 -4.204 -17.384 1.00 96.25 122 ASP A N 1
ATOM 897 C CA . ASP A 1 122 ? -0.821 -3.800 -16.168 1.00 96.25 122 ASP A CA 1
ATOM 898 C C . ASP A 1 122 ? -0.373 -4.637 -14.963 1.00 96.25 122 ASP A C 1
ATOM 900 O O . ASP A 1 122 ? 0.315 -5.651 -15.081 1.00 96.25 122 ASP A O 1
ATOM 904 N N . PHE A 1 123 ? -0.739 -4.176 -13.770 1.00 95.75 123 PHE A N 1
ATOM 905 C CA . PHE A 1 123 ? -0.760 -5.021 -12.584 1.00 95.75 123 PHE A CA 1
ATOM 906 C C . PHE A 1 123 ? -1.848 -4.550 -11.624 1.00 95.75 123 PHE A C 1
ATOM 908 O O . PHE A 1 123 ? -2.160 -3.356 -11.536 1.00 95.75 123 PHE A O 1
ATOM 915 N N . ALA A 1 124 ? -2.444 -5.502 -10.910 1.00 96.06 124 ALA A N 1
ATOM 916 C CA . ALA A 1 124 ? -3.568 -5.245 -10.029 1.00 96.06 124 ALA A CA 1
ATOM 917 C C . ALA A 1 124 ? -3.485 -6.064 -8.747 1.00 96.06 124 ALA A C 1
ATOM 919 O O . ALA A 1 124 ? -2.954 -7.175 -8.735 1.00 96.06 124 ALA A O 1
ATOM 920 N N . ARG A 1 125 ? -4.045 -5.511 -7.670 1.00 95.69 125 ARG A N 1
ATOM 921 C CA . ARG A 1 125 ? -4.116 -6.134 -6.349 1.00 95.69 125 ARG A CA 1
ATOM 922 C C . ARG A 1 125 ? -5.399 -5.745 -5.631 1.00 95.69 125 ARG A C 1
ATOM 924 O O . ARG A 1 125 ? -5.958 -4.672 -5.851 1.00 95.69 125 ARG A O 1
ATOM 931 N N . LEU A 1 126 ? -5.840 -6.619 -4.736 1.00 97.31 126 LEU A N 1
ATOM 932 C CA . LEU A 1 126 ? -6.948 -6.361 -3.828 1.00 97.31 126 LEU A CA 1
ATOM 933 C C . LEU A 1 126 ? -6.501 -6.698 -2.411 1.00 97.31 126 LEU A C 1
ATOM 935 O O . LEU A 1 126 ? -6.267 -7.860 -2.091 1.00 97.31 126 LEU A O 1
ATOM 939 N N . ALA A 1 127 ? -6.413 -5.676 -1.573 1.00 97.56 127 ALA A N 1
ATOM 940 C CA . ALA A 1 127 ? -6.130 -5.812 -0.156 1.00 97.56 127 ALA A CA 1
ATOM 941 C C . ALA A 1 127 ? -7.439 -5.755 0.634 1.00 97.56 127 ALA A C 1
ATOM 943 O O . ALA A 1 127 ? -8.287 -4.902 0.371 1.00 97.56 127 ALA A O 1
ATOM 944 N N . VAL A 1 128 ? -7.605 -6.646 1.610 1.00 98.25 128 VAL A N 1
ATOM 945 C CA . VAL A 1 128 ? -8.788 -6.685 2.481 1.00 98.25 128 VAL A CA 1
ATOM 946 C C . VAL A 1 128 ? -8.340 -6.781 3.932 1.00 98.25 128 VAL A C 1
ATOM 948 O O . VAL A 1 128 ? -7.466 -7.584 4.267 1.00 98.25 128 VAL A O 1
ATOM 951 N N . ALA A 1 129 ? -8.960 -5.993 4.807 1.00 98.44 129 ALA A N 1
ATOM 952 C CA . ALA A 1 129 ? -8.714 -6.034 6.240 1.00 98.44 129 ALA A CA 1
ATOM 953 C C . ALA A 1 129 ? -10.024 -6.056 7.028 1.00 98.44 129 ALA A C 1
ATOM 955 O O . ALA A 1 129 ? -10.891 -5.208 6.846 1.00 98.44 129 ALA A O 1
ATOM 956 N N . ALA A 1 130 ? -10.145 -6.998 7.957 1.00 98.44 130 ALA A N 1
ATOM 957 C CA . ALA A 1 130 ? -11.178 -6.969 8.979 1.00 98.44 130 ALA A CA 1
ATOM 958 C C . ALA A 1 130 ? -10.770 -5.995 10.090 1.00 98.44 130 ALA A C 1
ATOM 960 O O . ALA A 1 130 ? -9.598 -5.928 10.478 1.00 98.44 130 ALA A O 1
ATOM 961 N N . LYS A 1 131 ? -11.741 -5.264 10.635 1.00 98.12 131 LYS A N 1
ATOM 962 C CA . LYS A 1 131 ? -11.546 -4.355 11.765 1.00 98.12 131 LYS A CA 1
ATOM 963 C C . LYS A 1 131 ? -12.610 -4.578 12.832 1.00 98.12 131 LYS A C 1
ATOM 965 O O . LYS A 1 131 ? -13.761 -4.873 12.527 1.00 98.12 131 LYS A O 1
ATOM 970 N N . ALA A 1 132 ? -12.220 -4.433 14.089 1.00 97.88 132 ALA A N 1
ATOM 971 C CA . ALA A 1 132 ? -13.117 -4.475 15.231 1.00 97.88 132 ALA A CA 1
ATOM 972 C C . ALA A 1 132 ? -12.779 -3.327 16.181 1.00 97.88 132 ALA A C 1
ATOM 974 O O . ALA A 1 132 ? -11.604 -3.051 16.417 1.00 97.88 132 ALA A O 1
ATOM 975 N N . LYS A 1 133 ? -13.794 -2.666 16.734 1.00 96.94 133 LYS A N 1
ATOM 976 C CA . LYS A 1 133 ? -13.629 -1.530 17.640 1.00 96.94 133 LYS A CA 1
ATOM 977 C C . LYS A 1 133 ? -14.436 -1.736 18.919 1.00 96.94 133 LYS A C 1
ATOM 979 O O . LYS A 1 133 ? -15.613 -2.082 18.873 1.00 96.94 133 LYS A O 1
ATOM 984 N N . PHE A 1 134 ? -13.789 -1.496 20.053 1.00 96.31 134 PHE A N 1
ATOM 985 C CA . PHE A 1 134 ? -14.394 -1.431 21.381 1.00 96.31 134 PHE A CA 1
ATOM 986 C C . PHE A 1 134 ? -13.893 -0.157 22.067 1.00 96.31 134 PHE A C 1
ATOM 988 O O . PHE A 1 134 ? -12.681 0.033 22.180 1.00 96.31 134 PHE A O 1
ATOM 995 N N . SER A 1 135 ? -14.800 0.717 22.515 1.00 95.38 135 SER A N 1
ATOM 996 C CA . SER A 1 135 ? -14.443 2.054 23.029 1.00 95.38 135 SER A CA 1
ATOM 997 C C . SER A 1 135 ? -13.582 2.832 22.013 1.00 95.38 135 SER A C 1
ATOM 999 O O . SER A 1 135 ? -14.002 2.999 20.871 1.00 95.38 135 SER A O 1
ATOM 1001 N N . GLU A 1 136 ? -12.372 3.266 22.373 1.00 95.44 136 GLU A N 1
ATOM 1002 C CA . GLU A 1 136 ? -11.403 3.937 21.496 1.00 95.44 136 GLU A CA 1
ATOM 1003 C C . GLU A 1 136 ? -10.215 3.031 21.147 1.00 95.44 136 GLU A C 1
ATOM 1005 O O . GLU A 1 136 ? -9.109 3.492 20.833 1.00 95.44 136 GLU A O 1
ATOM 1010 N N . THR A 1 137 ? -10.449 1.720 21.196 1.00 97.38 137 THR A N 1
ATOM 1011 C CA . THR A 1 137 ? -9.483 0.685 20.850 1.00 97.38 137 THR A CA 1
ATOM 1012 C C . THR A 1 137 ? -9.947 -0.078 19.612 1.00 97.38 137 THR A C 1
ATOM 1014 O O . THR A 1 137 ? -11.018 -0.678 19.595 1.00 97.38 137 THR A O 1
ATOM 1017 N N . GLU A 1 138 ? -9.126 -0.052 18.564 1.00 97.62 138 GLU A N 1
ATOM 1018 C CA . GLU A 1 138 ? -9.360 -0.721 17.282 1.00 97.62 138 GLU A CA 1
ATOM 1019 C C . GLU A 1 138 ? -8.343 -1.846 17.083 1.00 97.62 138 GLU A C 1
ATOM 1021 O O . GLU A 1 138 ? -7.141 -1.656 17.279 1.00 97.62 138 GLU A O 1
ATOM 1026 N N . VAL A 1 139 ? -8.821 -3.008 16.651 1.00 98.00 139 VAL A N 1
ATOM 1027 C CA . VAL A 1 139 ? -8.015 -4.116 16.140 1.00 98.00 139 VAL A CA 1
ATOM 1028 C C . VAL A 1 139 ? -8.261 -4.228 14.644 1.00 98.00 139 VAL A C 1
ATOM 1030 O O . VAL A 1 139 ? -9.405 -4.196 14.202 1.00 98.00 139 VAL A O 1
ATOM 1033 N N . ARG A 1 140 ? -7.194 -4.393 13.867 1.00 98.00 140 ARG A N 1
ATOM 1034 C CA . ARG A 1 140 ? -7.236 -4.566 12.416 1.00 98.00 140 ARG A CA 1
ATOM 1035 C C . ARG A 1 140 ? -6.378 -5.758 12.012 1.00 98.00 140 ARG A C 1
ATOM 1037 O O . ARG A 1 140 ? -5.247 -5.869 12.484 1.00 98.00 140 ARG A O 1
ATOM 1044 N N . VAL A 1 141 ? -6.906 -6.639 11.165 1.00 98.38 141 VAL A N 1
ATOM 1045 C CA . VAL A 1 141 ? -6.231 -7.857 10.689 1.00 98.38 141 VAL A CA 1
ATOM 1046 C C . VAL A 1 141 ? -6.490 -8.042 9.199 1.00 98.38 141 VAL A C 1
ATOM 1048 O O . VAL A 1 141 ? -7.626 -7.929 8.752 1.00 98.38 141 VAL A O 1
ATOM 1051 N N . GLY A 1 142 ? -5.450 -8.355 8.435 1.00 98.12 142 GLY A N 1
ATOM 1052 C CA . GLY A 1 142 ? -5.509 -8.495 6.981 1.00 98.12 142 GLY A CA 1
ATOM 1053 C C . GLY A 1 142 ? -4.465 -7.609 6.326 1.00 98.12 142 GLY A C 1
ATOM 1054 O O . GLY A 1 142 ? -3.364 -7.487 6.856 1.00 98.12 142 GLY A O 1
ATOM 1055 N N . GLU A 1 143 ? -4.802 -6.995 5.199 1.00 97.94 143 GLU A N 1
ATOM 1056 C CA . GLU A 1 143 ? -3.885 -6.188 4.400 1.00 97.94 143 GLU A CA 1
ATOM 1057 C C . GLU A 1 143 ? -4.361 -4.740 4.269 1.00 97.94 143 GLU A C 1
ATOM 1059 O O . GLU A 1 143 ? -5.514 -4.484 3.927 1.00 97.94 143 GLU A O 1
ATOM 1064 N N . TRP A 1 144 ? -3.474 -3.778 4.539 1.00 97.38 144 TRP A N 1
ATOM 1065 C CA . TRP A 1 144 ? -3.763 -2.356 4.345 1.00 97.38 144 TRP A CA 1
ATOM 1066 C C . TRP A 1 144 ? -2.486 -1.515 4.214 1.00 97.38 144 TRP A C 1
ATOM 1068 O O . TRP A 1 144 ? -1.366 -1.980 4.438 1.00 97.38 144 TRP A O 1
ATOM 1078 N N . MET A 1 145 ? -2.659 -0.235 3.879 1.00 96.38 145 MET A N 1
ATOM 1079 C CA . MET A 1 145 ? -1.583 0.755 3.896 1.00 96.38 145 MET A CA 1
ATOM 1080 C C . MET A 1 145 ? -1.272 1.189 5.340 1.00 96.38 145 MET A C 1
ATOM 1082 O O . MET A 1 145 ? -2.057 1.883 5.989 1.00 96.38 145 MET A O 1
ATOM 1086 N N . VAL A 1 146 ? -0.099 0.820 5.850 1.00 94.75 146 VAL A N 1
ATOM 1087 C CA . VAL A 1 146 ? 0.366 1.178 7.201 1.00 94.75 146 VAL A CA 1
ATOM 1088 C C . VAL A 1 146 ? 1.133 2.501 7.170 1.00 94.75 146 VAL A C 1
ATOM 1090 O O . VAL A 1 146 ? 2.086 2.644 6.408 1.00 94.75 146 VAL A O 1
ATOM 1093 N N . VAL A 1 147 ? 0.772 3.464 8.024 1.00 92.88 147 VAL A N 1
ATOM 1094 C CA . VAL A 1 147 ? 1.455 4.770 8.123 1.00 92.88 147 VAL A CA 1
ATOM 1095 C C . VAL A 1 147 ? 1.919 5.020 9.560 1.00 92.88 147 VAL A C 1
ATOM 1097 O O . VAL A 1 147 ? 1.364 5.840 10.289 1.00 92.88 147 VAL A O 1
ATOM 1100 N N . LEU A 1 148 ? 2.959 4.298 9.983 1.00 91.38 148 LEU A N 1
ATOM 1101 C CA . LEU A 1 148 ? 3.618 4.483 11.277 1.00 91.38 148 LEU A CA 1
ATOM 1102 C C . LEU A 1 148 ? 5.032 5.040 11.073 1.00 91.38 148 LEU A C 1
ATOM 1104 O O . LEU A 1 148 ? 5.701 4.664 10.116 1.00 91.38 148 LEU A O 1
ATOM 1108 N N . PRO A 1 149 ? 5.583 5.855 11.990 1.00 87.88 149 PRO A N 1
ATOM 1109 C CA . PRO A 1 149 ? 6.937 6.380 11.794 1.00 87.88 149 PRO A CA 1
ATOM 1110 C C . PRO A 1 149 ? 8.043 5.308 11.839 1.00 87.88 149 PRO A C 1
ATOM 1112 O O . PRO A 1 149 ? 9.179 5.608 11.502 1.00 87.88 149 PRO A O 1
ATOM 1115 N N . ILE A 1 150 ? 7.723 4.094 12.300 1.00 89.62 150 ILE A N 1
ATOM 1116 C CA . ILE A 1 150 ? 8.623 2.925 12.325 1.00 89.62 150 ILE A CA 1
ATOM 1117 C C . ILE A 1 150 ? 8.359 1.939 11.179 1.00 89.62 150 ILE A C 1
ATOM 1119 O O . ILE A 1 150 ? 9.201 1.095 10.909 1.00 89.62 150 ILE A O 1
ATOM 1123 N N . LEU A 1 151 ? 7.194 2.033 10.534 1.00 91.56 151 LEU A N 1
ATOM 1124 C CA . LEU A 1 151 ? 6.802 1.209 9.397 1.00 91.56 151 LEU A CA 1
ATOM 1125 C C . LEU A 1 151 ? 5.810 2.019 8.563 1.00 91.56 151 LEU A C 1
ATOM 1127 O O . LEU A 1 151 ? 4.636 2.149 8.917 1.00 91.56 151 LEU A O 1
ATOM 1131 N N . ARG A 1 152 ? 6.318 2.639 7.500 1.00 93.56 152 ARG A N 1
ATOM 1132 C CA . ARG A 1 152 ? 5.550 3.534 6.640 1.00 93.56 152 ARG A CA 1
ATOM 1133 C C . ARG A 1 152 ? 5.531 2.964 5.236 1.00 93.56 152 ARG A C 1
ATOM 1135 O O . ARG A 1 152 ? 6.579 2.837 4.618 1.00 93.56 152 ARG A O 1
ATOM 1142 N N . SER A 1 153 ? 4.330 2.698 4.755 1.00 95.38 153 SER A N 1
ATOM 1143 C CA . SER A 1 153 ? 4.074 2.325 3.373 1.00 95.38 153 SER A CA 1
ATOM 1144 C C . SER A 1 153 ? 4.474 3.469 2.452 1.00 95.38 153 SER A C 1
ATOM 1146 O O . SER A 1 153 ? 4.120 4.629 2.700 1.00 95.38 153 SER A O 1
ATOM 1148 N N . ASP A 1 154 ? 5.230 3.149 1.410 1.00 95.00 154 ASP A N 1
ATOM 1149 C CA . ASP A 1 154 ? 5.556 4.098 0.359 1.00 95.00 154 ASP A CA 1
ATOM 1150 C C . ASP A 1 154 ? 4.397 4.231 -0.638 1.00 95.00 154 ASP A C 1
ATOM 1152 O O . ASP A 1 154 ? 3.903 3.239 -1.158 1.00 95.00 154 ASP A O 1
ATOM 1156 N N . ASP A 1 155 ? 3.979 5.464 -0.917 1.00 96.00 155 ASP A N 1
ATOM 1157 C CA . ASP A 1 155 ? 2.956 5.799 -1.924 1.00 96.00 155 ASP A CA 1
ATOM 1158 C C . ASP A 1 155 ? 3.520 6.814 -2.932 1.00 96.00 155 ASP A C 1
ATOM 1160 O O . ASP A 1 155 ? 2.888 7.795 -3.314 1.00 96.00 155 ASP A O 1
ATOM 1164 N N . GLY A 1 156 ? 4.796 6.647 -3.291 1.00 95.38 156 GLY A N 1
ATOM 1165 C CA . GLY A 1 156 ? 5.530 7.590 -4.134 1.00 95.38 156 GLY A CA 1
ATOM 1166 C C . GLY A 1 156 ? 5.461 7.303 -5.636 1.00 95.38 156 GLY A C 1
ATOM 1167 O O . GLY A 1 156 ? 6.252 7.891 -6.377 1.00 95.38 156 GLY A O 1
ATOM 1168 N N . ARG A 1 157 ? 4.630 6.351 -6.080 1.00 96.19 157 ARG A N 1
ATOM 1169 C CA . ARG A 1 157 ? 4.608 5.795 -7.450 1.00 96.19 157 ARG A CA 1
ATOM 1170 C C . ARG A 1 157 ? 3.170 5.544 -7.934 1.00 96.19 157 ARG A C 1
ATOM 1172 O O . ARG A 1 157 ? 2.274 6.295 -7.552 1.00 96.19 157 ARG A O 1
ATOM 1179 N N . SER A 1 158 ? 2.951 4.541 -8.790 1.00 96.56 158 SER A N 1
ATOM 1180 C CA . SER A 1 158 ? 1.631 4.182 -9.325 1.00 96.56 158 SER A CA 1
ATOM 1181 C C . SER A 1 158 ? 0.666 3.778 -8.214 1.00 96.56 158 SER A C 1
ATOM 1183 O O . SER A 1 158 ? -0.375 4.410 -8.050 1.00 96.56 158 SER A O 1
ATOM 1185 N N . LEU A 1 159 ? 1.047 2.773 -7.419 1.00 97.50 159 LEU A N 1
ATOM 1186 C CA . LEU A 1 159 ? 0.225 2.187 -6.360 1.00 97.50 159 LEU A CA 1
ATOM 1187 C C . LEU A 1 159 ? 0.932 2.305 -4.999 1.00 97.50 159 LEU A C 1
ATOM 1189 O O . LEU A 1 159 ? 2.159 2.409 -4.954 1.00 97.50 159 LEU A O 1
ATOM 1193 N N . PRO A 1 160 ? 0.186 2.321 -3.884 1.00 97.25 160 PRO A N 1
ATOM 1194 C CA . PRO A 1 160 ? 0.767 2.291 -2.552 1.00 97.25 160 PRO A CA 1
ATOM 1195 C C . PRO A 1 160 ? 1.304 0.897 -2.212 1.00 97.25 160 PRO A C 1
ATOM 1197 O O . PRO A 1 160 ? 0.705 -0.119 -2.553 1.00 97.25 160 PRO A O 1
ATOM 1200 N N . GLN A 1 161 ? 2.394 0.863 -1.451 1.00 96.94 161 GLN A N 1
ATOM 1201 C CA . GLN A 1 161 ? 2.839 -0.324 -0.728 1.00 96.94 161 GLN A CA 1
ATOM 1202 C C . GLN A 1 161 ? 1.792 -0.726 0.323 1.00 96.94 161 GLN A C 1
ATOM 1204 O O . GLN A 1 161 ? 1.176 0.129 0.969 1.00 96.94 161 GLN A O 1
ATOM 1209 N N . THR A 1 162 ? 1.628 -2.025 0.546 1.00 97.38 162 THR A N 1
ATOM 1210 C CA . THR A 1 162 ? 0.744 -2.564 1.586 1.00 97.38 162 THR A CA 1
ATOM 1211 C C . THR A 1 162 ? 1.467 -3.599 2.434 1.00 97.38 162 THR A C 1
ATOM 1213 O O . THR A 1 162 ? 2.465 -4.193 2.025 1.00 97.38 162 THR A O 1
ATOM 1216 N N . PHE A 1 163 ? 0.964 -3.803 3.651 1.00 97.31 163 PHE A N 1
ATOM 1217 C C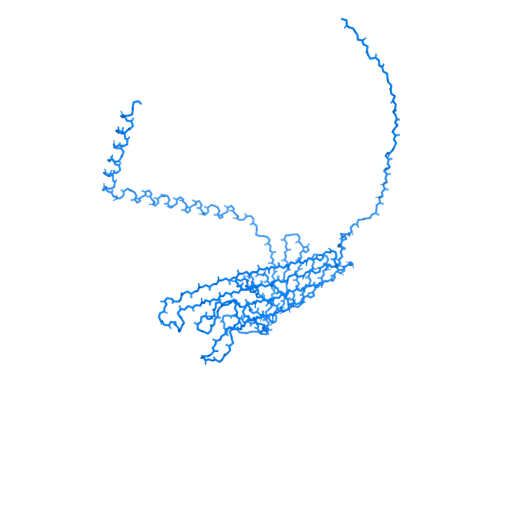A . PHE A 1 163 ? 1.452 -4.842 4.549 1.00 97.31 163 PHE A CA 1
ATOM 1218 C C . PHE A 1 163 ? 0.299 -5.711 5.012 1.00 97.31 163 PHE A C 1
ATOM 1220 O O . PHE A 1 163 ? -0.798 -5.207 5.266 1.00 97.31 163 PHE A O 1
ATOM 1227 N N . GLN A 1 164 ? 0.582 -6.998 5.184 1.00 97.56 164 GLN A N 1
ATOM 1228 C CA . GLN A 1 164 ? -0.351 -7.957 5.748 1.00 97.56 164 GLN A CA 1
ATOM 1229 C C . GLN A 1 164 ? 0.061 -8.353 7.164 1.00 97.56 164 GLN A C 1
ATOM 1231 O O . GLN A 1 164 ? 1.211 -8.716 7.431 1.00 97.56 164 GLN A O 1
ATOM 1236 N N . GLY A 1 165 ? -0.892 -8.292 8.089 1.00 97.19 165 GLY A N 1
ATOM 1237 C CA . GLY A 1 165 ? -0.647 -8.575 9.493 1.00 97.19 165 GLY A CA 1
ATOM 1238 C C . GLY A 1 165 ? -1.829 -8.270 10.398 1.00 97.19 165 GLY A C 1
ATOM 1239 O O . GLY A 1 165 ? -2.986 -8.297 9.983 1.00 97.19 165 GLY A O 1
ATOM 1240 N N . GLY A 1 166 ? -1.518 -7.993 11.661 1.00 97.81 166 GLY A N 1
ATOM 1241 C CA . GLY A 1 166 ? -2.482 -7.634 12.691 1.00 97.81 166 GLY A CA 1
ATOM 1242 C C . GLY A 1 166 ? -1.951 -6.517 13.579 1.00 97.81 166 GLY A C 1
ATOM 1243 O O . GLY A 1 166 ? -0.786 -6.527 13.980 1.00 97.81 166 GLY A O 1
ATOM 1244 N N . MET A 1 167 ? -2.803 -5.549 13.903 1.00 97.38 167 MET A N 1
ATOM 1245 C CA . MET A 1 167 ? -2.451 -4.414 14.749 1.00 97.38 167 MET A CA 1
ATOM 1246 C C . MET A 1 167 ? -3.607 -4.040 15.672 1.00 97.38 167 MET A C 1
ATOM 1248 O O . MET A 1 167 ? -4.761 -4.016 15.258 1.00 97.38 167 MET A O 1
ATOM 1252 N N . ILE A 1 168 ? -3.275 -3.690 16.909 1.00 96.94 168 ILE A N 1
ATOM 1253 C CA . ILE A 1 168 ? -4.146 -3.027 17.871 1.00 96.94 168 ILE A CA 1
ATOM 1254 C C . ILE A 1 168 ? -3.693 -1.575 18.047 1.00 96.94 168 ILE A C 1
ATOM 1256 O O . ILE A 1 168 ? -2.506 -1.283 18.213 1.00 96.94 168 ILE A O 1
ATOM 1260 N N . THR A 1 169 ? -4.648 -0.655 18.001 1.00 96.25 169 THR A N 1
ATOM 1261 C CA . THR A 1 169 ? -4.457 0.771 18.262 1.00 96.25 169 THR A CA 1
ATOM 1262 C C . THR A 1 169 ? -5.410 1.192 19.363 1.00 96.25 169 THR A C 1
ATOM 1264 O O . THR A 1 169 ? -6.616 1.082 19.197 1.00 96.25 169 THR A O 1
ATOM 1267 N N . SER A 1 170 ? -4.885 1.704 20.472 1.00 96.56 170 SER A N 1
ATOM 1268 C CA . SER A 1 170 ? -5.684 2.141 21.617 1.00 96.56 170 SER A CA 1
ATOM 1269 C C . SER A 1 170 ? -5.491 3.629 21.886 1.00 96.56 170 SER A C 1
ATOM 1271 O O . SER A 1 170 ? -4.358 4.119 21.963 1.00 96.56 170 SER A O 1
ATOM 1273 N N . LYS A 1 171 ? -6.604 4.353 22.021 1.00 95.88 171 LYS A N 1
ATOM 1274 C CA . LYS A 1 171 ? -6.656 5.793 22.319 1.00 95.88 171 LYS A CA 1
ATOM 1275 C C . LYS A 1 171 ? -7.497 6.103 23.566 1.00 95.88 171 LYS A C 1
ATOM 1277 O O . LYS A 1 171 ? -8.024 7.203 23.687 1.00 95.88 171 LYS A O 1
ATOM 1282 N N . GLU A 1 172 ? -7.582 5.163 24.510 1.00 94.81 172 GLU A N 1
ATOM 1283 C CA . GLU A 1 172 ? -8.383 5.311 25.742 1.00 94.81 172 GLU A CA 1
ATOM 1284 C C . GLU A 1 172 ? -7.912 6.473 26.634 1.00 94.81 172 GLU A C 1
ATOM 1286 O O . GLU A 1 172 ? -8.700 7.123 27.318 1.00 94.81 172 GLU A O 1
ATOM 1291 N N . ILE A 1 173 ? -6.606 6.760 26.640 1.00 94.50 173 ILE A N 1
ATOM 1292 C CA . ILE A 1 173 ? -6.029 7.827 27.461 1.00 94.50 173 ILE A CA 1
ATOM 1293 C C . ILE A 1 173 ? -5.884 9.084 26.607 1.00 94.50 173 ILE A C 1
ATOM 1295 O O . ILE A 1 173 ? -5.124 9.118 25.638 1.00 94.50 173 ILE A O 1
ATOM 1299 N N . LYS A 1 174 ? -6.563 10.165 27.006 1.00 91.88 174 LYS A N 1
ATOM 1300 C CA . LYS A 1 174 ? -6.491 11.457 26.311 1.00 91.88 174 LYS A CA 1
ATOM 1301 C C . LYS A 1 174 ? -5.039 11.919 26.154 1.00 91.88 174 LYS A C 1
ATOM 1303 O O . LYS A 1 174 ? -4.321 12.114 27.132 1.00 91.88 174 LYS A O 1
ATOM 1308 N N . GLY A 1 175 ? -4.621 12.144 24.909 1.00 91.31 175 GLY A N 1
ATOM 1309 C CA . GLY A 1 175 ? -3.251 12.558 24.596 1.00 91.31 175 GLY A CA 1
ATOM 1310 C C . GLY A 1 175 ? -2.226 11.418 24.621 1.00 91.31 175 GLY A C 1
ATOM 1311 O O . GLY A 1 175 ? -1.029 11.686 24.683 1.00 91.31 175 GLY A O 1
ATOM 1312 N N . LEU A 1 176 ? -2.657 10.160 24.558 1.00 93.00 176 LEU A N 1
ATOM 1313 C CA . LEU A 1 176 ? -1.788 9.004 24.378 1.00 93.00 176 LEU A CA 1
ATOM 1314 C C . LEU A 1 176 ? -2.407 8.059 23.343 1.00 93.00 176 LEU A C 1
ATOM 1316 O O . LEU A 1 176 ? -3.592 7.752 23.389 1.00 93.00 176 LEU A O 1
ATOM 1320 N N . SER A 1 177 ? -1.594 7.592 22.403 1.00 93.56 177 SER A N 1
ATOM 1321 C CA . SER A 1 177 ? -1.975 6.531 21.470 1.00 93.56 177 SER A CA 1
ATOM 1322 C C . SER A 1 177 ? -0.988 5.384 21.595 1.00 93.56 177 SER A C 1
ATOM 1324 O O . SER A 1 177 ? 0.221 5.592 21.483 1.00 93.56 177 SER A O 1
ATOM 1326 N N . LEU A 1 178 ? -1.496 4.185 21.850 1.00 94.75 178 LEU A N 1
ATOM 1327 C CA . LEU A 1 178 ? -0.707 2.964 21.944 1.00 94.75 178 LEU A CA 1
ATOM 1328 C C . LEU A 1 178 ? -0.921 2.142 20.678 1.00 94.75 178 LEU A C 1
ATOM 1330 O O . LEU A 1 178 ? -2.058 1.919 20.277 1.00 94.75 178 LEU A O 1
ATOM 1334 N N . TYR A 1 179 ? 0.171 1.693 20.070 1.00 94.94 179 TYR A N 1
ATOM 1335 C CA . TYR A 1 179 ? 0.164 0.834 18.891 1.00 94.94 179 TYR A CA 1
ATOM 1336 C C . TYR A 1 179 ? 0.899 -0.456 19.232 1.00 94.94 179 TYR A C 1
ATOM 1338 O O . TYR A 1 179 ? 1.999 -0.405 19.785 1.00 94.94 179 TYR A O 1
ATOM 1346 N N . GLY A 1 180 ? 0.321 -1.600 18.895 1.00 96.00 180 GLY A N 1
ATOM 1347 C CA . GLY A 1 180 ? 0.947 -2.910 19.054 1.00 96.00 180 GLY A CA 1
ATOM 1348 C C . GLY A 1 180 ? 0.554 -3.815 17.899 1.00 96.00 180 GLY A C 1
ATOM 1349 O O . GLY A 1 180 ? -0.571 -3.729 17.427 1.00 96.00 180 GLY A O 1
ATOM 1350 N N . GLY A 1 181 ? 1.445 -4.664 17.406 1.00 96.06 181 GLY A N 1
ATOM 1351 C CA . GLY A 1 181 ? 1.096 -5.541 16.294 1.00 96.06 181 GLY A CA 1
ATOM 1352 C C . GLY A 1 181 ? 2.258 -6.318 15.706 1.00 96.06 181 GLY A C 1
ATOM 1353 O O . GLY A 1 181 ? 3.404 -6.200 16.140 1.00 96.06 181 GLY A O 1
ATOM 1354 N N . GLN A 1 182 ? 1.934 -7.100 14.687 1.00 96.44 182 GLN A N 1
ATOM 1355 C CA . GLN A 1 182 ? 2.883 -7.846 13.881 1.00 96.44 182 GLN A CA 1
ATOM 1356 C C . GLN A 1 182 ? 2.459 -7.776 12.415 1.00 96.44 182 GLN A C 1
ATOM 1358 O O . GLN A 1 182 ? 1.320 -8.103 12.088 1.00 96.44 182 GLN A O 1
ATOM 1363 N N . MET A 1 183 ? 3.391 -7.405 11.543 1.00 96.50 183 MET A N 1
ATOM 1364 C CA . MET A 1 183 ? 3.263 -7.590 10.096 1.00 96.50 183 MET A CA 1
ATOM 1365 C C . MET A 1 183 ? 4.060 -8.821 9.691 1.00 96.50 183 MET A C 1
ATOM 1367 O O . MET A 1 183 ? 5.103 -9.084 10.282 1.00 96.50 183 MET A O 1
ATOM 1371 N N . ARG A 1 184 ? 3.567 -9.592 8.731 1.00 95.81 184 ARG A N 1
ATOM 1372 C CA . ARG A 1 184 ? 4.232 -10.806 8.232 1.00 95.81 184 ARG A CA 1
ATOM 1373 C C . ARG A 1 184 ? 4.753 -10.634 6.825 1.00 95.81 184 ARG A C 1
ATOM 1375 O O . ARG A 1 184 ? 5.793 -11.170 6.478 1.00 95.81 184 ARG A O 1
ATOM 1382 N N . GLN A 1 185 ? 4.006 -9.873 6.049 1.00 96.00 185 GLN A N 1
ATOM 1383 C CA . GLN A 1 185 ? 4.137 -9.863 4.617 1.00 96.00 185 GLN A CA 1
ATOM 1384 C C . GLN A 1 185 ? 4.059 -8.431 4.097 1.00 96.00 185 GLN A C 1
ATOM 1386 O O . GLN A 1 185 ? 3.390 -7.569 4.679 1.00 96.00 185 GLN A O 1
ATOM 1391 N N . ASN A 1 186 ? 4.794 -8.189 3.025 1.00 95.88 186 ASN A N 1
ATOM 1392 C CA . ASN A 1 186 ? 5.012 -6.903 2.407 1.00 95.88 186 ASN A CA 1
ATOM 1393 C C . ASN A 1 186 ? 4.772 -7.032 0.910 1.00 95.88 186 ASN A C 1
ATOM 1395 O O . ASN A 1 186 ? 5.343 -7.902 0.258 1.00 95.88 186 ASN A O 1
ATOM 1399 N N . SER A 1 187 ? 4.007 -6.102 0.363 1.00 96.38 187 SER A N 1
ATOM 1400 C CA . SER A 1 187 ? 3.934 -5.929 -1.073 1.00 96.38 187 SER A CA 1
ATOM 1401 C C . SER A 1 187 ? 4.409 -4.530 -1.437 1.00 96.38 187 SER A C 1
ATOM 1403 O O . SER A 1 187 ? 3.716 -3.545 -1.144 1.00 96.38 187 SER A O 1
ATOM 1405 N N . PRO A 1 188 ? 5.613 -4.421 -2.019 1.00 94.94 188 PRO A N 1
ATOM 1406 C CA . PRO A 1 188 ? 6.132 -3.170 -2.544 1.00 94.94 188 PRO A CA 1
ATOM 1407 C C . PRO A 1 188 ? 5.181 -2.519 -3.553 1.00 94.94 188 PRO A C 1
ATOM 1409 O O . PRO A 1 188 ? 4.358 -3.159 -4.194 1.00 94.94 188 PRO A O 1
ATOM 1412 N N . ARG A 1 189 ? 5.340 -1.208 -3.727 1.00 94.25 189 ARG A N 1
ATOM 1413 C CA . ARG A 1 189 ? 4.546 -0.379 -4.654 1.00 94.25 189 ARG A CA 1
ATOM 1414 C C . ARG A 1 189 ? 4.587 -0.820 -6.126 1.00 94.25 189 ARG A C 1
ATOM 1416 O O . ARG A 1 189 ? 3.750 -0.386 -6.910 1.00 94.25 189 ARG A O 1
ATOM 1423 N N . ASP A 1 190 ? 5.603 -1.589 -6.496 1.00 92.88 190 ASP A N 1
ATOM 1424 C CA . ASP A 1 190 ? 5.913 -2.099 -7.830 1.00 92.88 190 ASP A CA 1
ATOM 1425 C C . ASP A 1 190 ? 5.881 -3.632 -7.879 1.00 92.88 190 ASP A C 1
ATOM 1427 O O . ASP A 1 190 ? 6.548 -4.232 -8.714 1.00 92.88 190 ASP A O 1
ATOM 1431 N N . ASP A 1 191 ? 5.099 -4.271 -7.006 1.00 91.62 191 ASP A N 1
ATOM 1432 C CA . ASP A 1 191 ? 4.885 -5.716 -7.025 1.00 91.62 191 ASP A CA 1
ATOM 1433 C C . ASP A 1 191 ? 3.390 -6.060 -6.972 1.00 91.62 191 ASP A C 1
ATOM 1435 O O . ASP A 1 191 ? 2.604 -5.388 -6.306 1.00 91.62 191 ASP A O 1
ATOM 1439 N N . GLY A 1 192 ? 2.999 -7.106 -7.705 1.00 89.31 192 GLY A N 1
ATOM 1440 C CA . GLY A 1 192 ? 1.661 -7.706 -7.695 1.00 89.31 192 GLY A CA 1
ATOM 1441 C C . GLY A 1 192 ? 1.463 -8.722 -6.560 1.00 89.31 192 GLY A C 1
ATOM 1442 O O . GLY A 1 192 ? 0.336 -9.035 -6.171 1.00 89.31 192 GLY A O 1
ATOM 1443 N N . SER A 1 193 ? 2.564 -9.247 -6.034 1.00 92.31 193 SER A N 1
ATOM 1444 C CA . SER A 1 193 ? 2.620 -10.353 -5.089 1.00 92.31 193 SER A CA 1
ATOM 1445 C C . SER A 1 193 ? 2.818 -9.875 -3.652 1.00 92.31 193 SER A C 1
ATOM 1447 O O . SER A 1 193 ? 2.798 -8.676 -3.361 1.00 92.31 193 SER A O 1
ATOM 1449 N N . MET A 1 194 ? 2.917 -10.828 -2.731 1.00 94.50 194 MET A N 1
ATOM 1450 C CA . MET A 1 194 ? 3.091 -10.573 -1.314 1.00 94.50 194 MET A CA 1
ATOM 1451 C C . MET A 1 194 ? 4.240 -11.433 -0.794 1.00 94.50 194 MET A C 1
ATOM 1453 O O . MET A 1 194 ? 4.119 -12.657 -0.731 1.00 94.50 194 MET A O 1
ATOM 1457 N N . ASP A 1 195 ? 5.310 -10.777 -0.365 1.00 93.69 195 ASP A N 1
ATOM 1458 C CA . ASP A 1 195 ? 6.553 -11.425 0.037 1.00 93.69 195 ASP A CA 1
ATOM 1459 C C . ASP A 1 195 ? 6.832 -11.251 1.527 1.00 93.69 195 ASP A C 1
ATOM 1461 O O . ASP A 1 195 ? 6.204 -10.442 2.215 1.00 93.69 195 ASP A O 1
ATOM 1465 N N . ASP A 1 196 ? 7.808 -12.002 2.033 1.00 94.31 196 ASP A N 1
ATOM 1466 C CA . ASP A 1 196 ? 8.356 -11.795 3.371 1.00 94.31 196 ASP A CA 1
ATOM 1467 C C . ASP A 1 196 ? 8.848 -10.350 3.560 1.00 94.31 196 ASP A C 1
ATOM 1469 O O . ASP A 1 196 ? 9.221 -9.636 2.623 1.00 94.31 196 ASP A O 1
ATOM 1473 N N . MET A 1 197 ? 8.874 -9.896 4.813 1.00 91.50 197 MET A N 1
ATOM 1474 C CA . MET A 1 197 ? 9.355 -8.559 5.146 1.00 91.50 197 MET A CA 1
ATOM 1475 C C . MET A 1 197 ? 10.815 -8.415 4.718 1.00 91.50 197 MET A C 1
ATOM 1477 O O . MET A 1 197 ? 11.658 -9.211 5.123 1.00 91.50 197 MET A O 1
ATOM 1481 N N . PHE A 1 198 ? 11.148 -7.355 3.984 1.00 88.56 198 PHE A N 1
ATOM 1482 C CA . PHE A 1 198 ? 12.531 -7.071 3.617 1.00 88.56 198 PHE A CA 1
ATOM 1483 C C . PHE A 1 198 ? 12.876 -5.589 3.764 1.00 88.56 198 PHE A C 1
ATOM 1485 O O . PHE A 1 198 ? 12.059 -4.702 3.513 1.00 88.56 198 PHE A O 1
ATOM 1492 N N . TYR A 1 199 ? 14.110 -5.309 4.178 1.00 83.88 199 TYR A N 1
ATOM 1493 C CA . TYR A 1 199 ? 14.657 -3.957 4.234 1.00 83.88 199 TYR A CA 1
ATOM 1494 C C . TYR A 1 199 ? 16.183 -3.994 4.154 1.00 83.88 199 TYR A C 1
ATOM 1496 O O . TYR A 1 199 ? 16.834 -4.718 4.903 1.00 83.88 199 TYR A O 1
ATOM 1504 N N . GLY A 1 200 ? 16.771 -3.196 3.257 1.00 82.44 200 GLY A N 1
ATOM 1505 C CA . GLY A 1 200 ? 18.228 -3.039 3.174 1.00 82.44 200 GLY A CA 1
ATOM 1506 C C . GLY A 1 200 ? 19.003 -4.341 2.926 1.00 82.44 200 GLY A C 1
ATOM 1507 O O . GLY A 1 200 ? 20.126 -4.467 3.400 1.00 82.44 200 GLY A O 1
ATOM 1508 N N . GLY A 1 201 ? 18.403 -5.312 2.228 1.00 81.12 201 GLY A N 1
ATOM 1509 C CA . GLY A 1 201 ? 19.011 -6.617 1.940 1.00 81.12 201 GLY A CA 1
ATOM 1510 C C . GLY A 1 201 ? 18.819 -7.685 3.023 1.00 81.12 201 GLY A C 1
ATOM 1511 O O . GLY A 1 201 ? 19.217 -8.825 2.809 1.00 81.12 201 GLY A O 1
ATOM 1512 N N . ALA A 1 202 ? 18.193 -7.355 4.156 1.00 85.56 202 ALA A N 1
ATOM 1513 C CA . ALA A 1 202 ? 17.762 -8.334 5.152 1.00 85.56 202 ALA A CA 1
ATOM 1514 C C . ALA A 1 202 ? 16.296 -8.725 4.919 1.00 85.56 202 ALA A C 1
ATOM 1516 O O . ALA A 1 202 ? 15.481 -7.854 4.608 1.00 85.56 202 ALA A O 1
ATOM 1517 N N . SER A 1 203 ? 15.967 -10.005 5.113 1.00 89.81 203 SER A N 1
ATOM 1518 C CA . SER A 1 203 ? 14.598 -10.533 5.086 1.00 89.81 203 SER A CA 1
ATOM 1519 C C . SER A 1 203 ? 14.183 -11.110 6.445 1.00 89.81 203 SER A C 1
ATOM 1521 O O . SER A 1 203 ? 15.023 -11.473 7.271 1.00 89.81 203 SER A O 1
ATOM 1523 N N . SER A 1 204 ? 12.878 -11.151 6.703 1.00 91.75 204 SER A N 1
ATOM 1524 C CA . SER A 1 204 ? 12.265 -11.693 7.915 1.00 91.75 204 SER A CA 1
ATOM 1525 C C . SER A 1 204 ? 10.837 -12.146 7.620 1.00 91.75 204 SER A C 1
ATOM 1527 O O . SER A 1 204 ? 10.111 -11.471 6.898 1.00 91.75 204 SER A O 1
ATOM 1529 N N . ASP A 1 205 ? 10.389 -13.220 8.266 1.00 92.12 205 ASP A N 1
ATOM 1530 C CA . ASP A 1 205 ? 8.999 -13.698 8.189 1.00 92.12 205 ASP A CA 1
ATOM 1531 C C . ASP A 1 205 ? 8.012 -12.815 8.985 1.00 92.12 205 ASP A C 1
ATOM 1533 O O . ASP A 1 205 ? 6.797 -13.032 8.978 1.00 92.12 205 ASP A O 1
ATOM 1537 N N . ARG A 1 206 ? 8.535 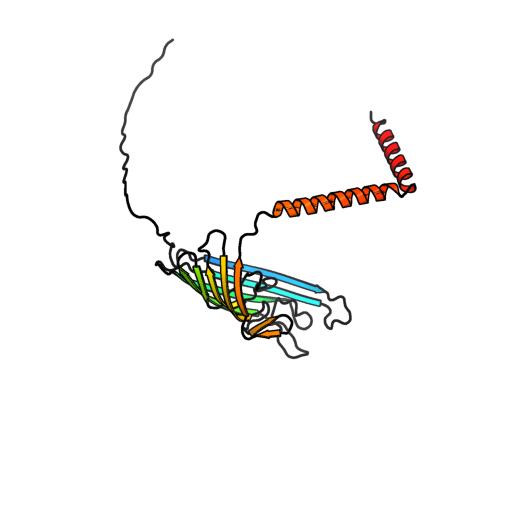-11.848 9.757 1.00 90.88 206 ARG A N 1
ATOM 1538 C CA . ARG A 1 206 ? 7.741 -10.971 10.622 1.00 90.88 206 ARG A CA 1
ATOM 1539 C C . ARG A 1 206 ? 8.420 -9.651 10.974 1.00 90.88 206 ARG A C 1
ATOM 1541 O O . ARG A 1 206 ? 9.643 -9.538 11.047 1.00 90.88 206 ARG A O 1
ATOM 1548 N N . PHE A 1 207 ? 7.597 -8.676 11.335 1.00 90.81 207 PHE A N 1
ATOM 1549 C CA . PHE A 1 207 ? 7.970 -7.406 11.940 1.00 90.81 207 PHE A CA 1
ATOM 1550 C C . PHE A 1 207 ? 7.050 -7.121 13.128 1.00 90.81 207 PHE A C 1
ATOM 1552 O O . PHE A 1 207 ? 5.856 -6.887 12.950 1.00 90.81 207 PHE A O 1
ATOM 1559 N N . ASN A 1 208 ? 7.599 -7.138 14.343 1.00 92.75 208 ASN A N 1
ATOM 1560 C CA . ASN A 1 208 ? 6.852 -6.840 15.566 1.00 92.75 208 ASN A CA 1
ATOM 1561 C C . ASN A 1 208 ? 6.956 -5.352 15.905 1.00 92.75 208 ASN A C 1
ATOM 1563 O O . ASN A 1 208 ? 8.045 -4.781 15.878 1.00 92.75 208 ASN A O 1
ATOM 1567 N N . LEU A 1 209 ? 5.839 -4.743 16.294 1.00 89.12 209 LEU A N 1
ATOM 1568 C CA . LEU A 1 209 ? 5.791 -3.355 16.733 1.00 89.12 209 LEU A CA 1
ATOM 1569 C C . LEU A 1 209 ? 5.078 -3.225 18.076 1.00 89.12 209 LEU A C 1
ATOM 1571 O O . LEU A 1 209 ? 4.028 -3.818 18.305 1.00 89.12 209 LEU A O 1
ATOM 1575 N N . LEU A 1 210 ? 5.646 -2.403 18.954 1.00 89.69 210 LEU A N 1
ATOM 1576 C CA . LEU A 1 210 ? 5.003 -1.919 20.169 1.00 89.69 210 LEU A CA 1
ATOM 1577 C C . LEU A 1 210 ? 5.480 -0.491 20.410 1.00 89.69 210 LEU A C 1
ATOM 1579 O O . LEU A 1 210 ? 6.682 -0.239 20.498 1.00 89.69 210 LEU A O 1
ATOM 1583 N N . ARG A 1 211 ? 4.553 0.464 20.479 1.00 82.06 211 ARG A N 1
ATOM 1584 C CA . ARG A 1 211 ? 4.906 1.875 20.598 1.00 82.06 211 ARG A CA 1
ATOM 1585 C C . ARG A 1 211 ? 3.843 2.707 21.317 1.00 82.06 211 ARG A C 1
ATOM 1587 O O . ARG A 1 211 ? 2.723 2.821 20.821 1.00 82.06 211 ARG A O 1
ATOM 1594 N N . PRO A 1 212 ? 4.220 3.426 22.385 1.00 78.62 212 PRO A N 1
ATOM 1595 C CA . PRO A 1 212 ? 3.465 4.572 22.866 1.00 78.62 212 PRO A CA 1
ATOM 1596 C C . PRO A 1 212 ? 3.812 5.838 22.067 1.00 78.62 212 PRO A C 1
ATOM 1598 O O . PRO A 1 212 ? 4.979 6.147 21.815 1.00 78.62 212 PRO A O 1
ATOM 1601 N N . VAL A 1 213 ? 2.796 6.609 21.688 1.00 79.25 213 VAL A N 1
ATOM 1602 C CA . VAL A 1 213 ? 2.933 7.918 21.042 1.00 79.25 213 VAL A CA 1
ATOM 1603 C C . VAL A 1 213 ? 2.207 8.958 21.882 1.00 79.25 213 VAL A C 1
ATOM 1605 O O . VAL A 1 213 ? 1.003 8.862 22.107 1.00 79.25 213 VAL A O 1
ATOM 1608 N N . ARG A 1 214 ? 2.943 9.979 22.324 1.00 79.38 214 ARG A N 1
ATOM 1609 C CA . ARG A 1 214 ? 2.371 11.194 22.912 1.00 79.38 214 ARG A CA 1
ATOM 1610 C C . ARG A 1 214 ? 2.417 12.316 21.872 1.00 79.38 214 ARG A C 1
ATOM 1612 O O . ARG A 1 214 ? 3.397 12.381 21.124 1.00 79.38 214 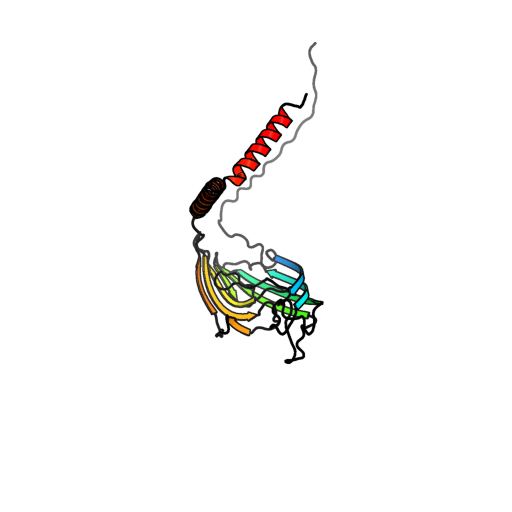ARG A O 1
ATOM 1619 N N . PRO A 1 215 ? 1.414 13.209 21.818 1.00 68.00 215 PRO A N 1
ATOM 1620 C CA . PRO A 1 215 ? 1.498 14.440 21.054 1.00 68.00 215 PRO A CA 1
ATOM 1621 C C . PRO A 1 215 ? 2.795 15.152 21.415 1.00 68.00 215 PRO A C 1
ATOM 1623 O O . PRO A 1 215 ? 3.135 15.269 22.596 1.00 68.00 215 PRO A O 1
ATOM 1626 N N . ALA A 1 216 ? 3.530 15.610 20.404 1.00 59.12 216 ALA A N 1
ATOM 1627 C CA . ALA A 1 216 ? 4.698 16.436 20.640 1.00 59.12 216 ALA A CA 1
ATOM 1628 C C . ALA A 1 216 ? 4.258 17.642 21.482 1.00 59.12 216 ALA A C 1
ATOM 1630 O O . ALA A 1 216 ? 3.452 18.463 21.041 1.00 59.12 216 ALA A O 1
ATOM 1631 N N . GLY A 1 217 ? 4.763 17.724 22.716 1.00 49.59 217 GLY A N 1
ATOM 1632 C CA . GLY A 1 217 ? 4.613 18.911 23.546 1.00 49.59 217 GLY A CA 1
ATOM 1633 C C . GLY A 1 217 ? 5.076 20.150 22.776 1.00 49.59 217 GLY A C 1
ATOM 1634 O O . GLY A 1 217 ? 5.841 20.054 21.818 1.00 49.59 217 GLY A O 1
ATOM 1635 N N . ARG A 1 218 ? 4.576 21.319 23.173 1.00 50.94 218 ARG A N 1
ATOM 1636 C CA . ARG A 1 218 ? 4.742 22.630 22.527 1.00 50.94 218 ARG A CA 1
ATOM 1637 C C . ARG A 1 218 ? 6.221 23.076 22.414 1.00 50.94 218 ARG A C 1
ATOM 1639 O O . ARG A 1 218 ? 6.640 24.017 23.073 1.00 50.94 218 ARG A O 1
ATOM 1646 N N . TRP A 1 219 ? 7.016 22.440 21.551 1.00 49.94 219 TRP A N 1
ATOM 1647 C CA . TRP A 1 219 ? 8.435 22.754 21.299 1.00 49.94 219 TRP A CA 1
ATOM 1648 C C . TRP A 1 219 ? 8.644 23.728 20.124 1.00 49.94 219 TRP A C 1
ATOM 1650 O O . TRP A 1 219 ? 9.769 24.145 19.846 1.00 49.94 219 TRP A O 1
ATOM 1660 N N . GLN A 1 220 ? 7.567 24.171 19.466 1.00 54.56 220 GLN A N 1
ATOM 1661 C CA . GLN A 1 220 ? 7.619 25.111 18.334 1.00 54.56 220 GLN A CA 1
ATOM 1662 C C . GLN A 1 220 ? 8.286 26.456 18.696 1.00 54.56 220 GLN A C 1
ATOM 1664 O O . GLN A 1 220 ? 8.908 27.090 17.845 1.00 54.56 220 GLN A O 1
ATOM 1669 N N . HIS A 1 221 ? 8.247 26.869 19.968 1.00 57.41 221 HIS A N 1
ATOM 1670 C CA . HIS A 1 221 ? 8.903 28.100 20.425 1.00 57.41 221 HIS A CA 1
ATOM 1671 C C . HIS A 1 221 ? 10.437 27.999 20.487 1.00 57.41 221 HIS A C 1
ATOM 1673 O O . HIS A 1 221 ? 11.119 29.008 20.310 1.00 57.41 221 HIS A O 1
ATOM 1679 N N . LEU A 1 222 ? 10.995 26.802 20.697 1.00 54.34 222 LEU A N 1
ATOM 1680 C CA . LEU A 1 222 ? 12.446 26.601 20.774 1.00 54.34 222 LEU A CA 1
ATOM 1681 C C . LEU A 1 222 ? 13.088 26.484 19.388 1.00 54.34 222 LEU A C 1
ATOM 1683 O O . LEU A 1 222 ? 14.162 27.042 19.161 1.00 54.34 222 LEU A O 1
ATOM 1687 N N . LEU A 1 223 ? 12.384 25.886 18.424 1.00 55.00 223 LEU A N 1
ATOM 1688 C CA . LEU A 1 223 ? 12.819 25.869 17.023 1.00 55.00 223 LEU A CA 1
ATOM 1689 C C . LEU A 1 223 ? 12.815 27.276 16.401 1.00 55.00 223 LEU A C 1
ATOM 1691 O O . LEU A 1 223 ? 13.723 27.618 15.644 1.00 55.00 223 LEU A O 1
ATOM 1695 N N . ARG A 1 224 ? 11.863 28.137 16.791 1.00 55.22 224 ARG A N 1
ATOM 1696 C CA . ARG A 1 224 ? 11.809 29.536 16.331 1.00 55.22 224 ARG A CA 1
ATOM 1697 C C . ARG A 1 224 ? 13.000 30.364 16.829 1.00 55.22 224 ARG A C 1
ATOM 1699 O O . ARG A 1 224 ? 13.581 31.113 16.047 1.00 55.22 224 ARG A O 1
ATOM 1706 N N . ARG A 1 225 ? 13.433 30.161 18.083 1.00 55.78 225 ARG A N 1
ATOM 1707 C CA . ARG A 1 225 ? 14.641 30.810 18.635 1.00 55.78 225 ARG A CA 1
ATOM 1708 C C . ARG A 1 225 ? 15.920 30.379 17.914 1.00 55.78 225 ARG A C 1
ATOM 1710 O O . ARG A 1 225 ? 16.793 31.212 17.686 1.00 55.78 225 ARG A O 1
ATOM 1717 N N . SER A 1 226 ? 16.018 29.110 17.515 1.00 60.69 226 SER A N 1
ATOM 1718 C CA . SER A 1 226 ? 17.167 28.604 16.748 1.00 60.69 226 SER A CA 1
ATOM 1719 C C . SER A 1 226 ? 17.225 29.207 15.337 1.00 60.69 226 SER A C 1
ATOM 1721 O O . SER A 1 226 ? 18.268 29.708 14.910 1.00 60.69 226 SER A O 1
ATOM 1723 N N . ALA A 1 227 ? 16.082 29.272 14.645 1.00 58.38 227 ALA A N 1
ATOM 1724 C CA . ALA A 1 227 ? 15.991 29.873 13.314 1.00 58.38 227 ALA A CA 1
ATOM 1725 C C . ALA A 1 227 ? 16.298 31.385 13.322 1.00 58.38 227 ALA A C 1
ATOM 1727 O O . ALA A 1 227 ? 16.980 31.890 12.427 1.00 58.38 227 ALA A O 1
ATOM 1728 N N . GLU A 1 228 ? 15.853 32.115 14.349 1.00 62.38 228 GLU A N 1
ATOM 1729 C CA . GLU A 1 228 ? 16.176 33.536 14.532 1.00 62.38 228 GLU A CA 1
ATOM 1730 C C . GLU A 1 228 ? 17.652 33.762 14.890 1.00 62.38 228 GLU A C 1
ATOM 1732 O O . GLU A 1 228 ? 18.275 34.688 14.361 1.00 62.38 228 GLU A O 1
ATOM 1737 N N . GLY A 1 229 ? 18.243 32.886 15.711 1.00 65.44 229 GLY A N 1
ATOM 1738 C CA . GLY A 1 229 ? 19.674 32.900 16.025 1.00 65.44 229 GLY A CA 1
ATOM 1739 C C . GLY A 1 229 ? 20.550 32.715 14.782 1.00 65.44 229 GLY A C 1
ATOM 1740 O O . GLY A 1 229 ? 21.486 33.486 14.558 1.00 65.44 229 GLY A O 1
ATOM 1741 N N . GLN A 1 230 ? 20.192 31.769 13.908 1.00 57.56 230 GLN A N 1
ATOM 1742 C CA . GLN A 1 230 ? 20.896 31.548 12.640 1.00 57.56 230 GLN A CA 1
ATOM 1743 C C . GLN A 1 230 ? 20.706 32.701 11.642 1.00 57.56 230 GLN A C 1
ATOM 1745 O O . GLN A 1 230 ? 21.639 33.052 10.912 1.00 57.56 230 GLN A O 1
ATOM 1750 N N . ARG A 1 231 ? 19.530 33.346 11.621 1.00 59.72 231 ARG A N 1
ATOM 1751 C CA . ARG A 1 231 ? 19.286 34.538 10.787 1.00 59.72 231 ARG A CA 1
ATOM 1752 C C . ARG A 1 231 ? 20.159 35.720 11.212 1.00 59.72 231 ARG A C 1
ATOM 1754 O O . ARG A 1 231 ? 20.712 36.395 10.346 1.00 59.72 231 ARG A O 1
ATOM 1761 N N . ARG A 1 232 ? 20.325 35.943 12.521 1.00 61.12 232 ARG A N 1
ATOM 1762 C CA . ARG A 1 232 ? 21.197 37.003 13.059 1.00 61.12 232 ARG A CA 1
ATOM 1763 C C . ARG A 1 232 ? 22.670 36.756 12.732 1.00 61.12 232 ARG A C 1
ATOM 1765 O O . ARG A 1 232 ? 23.331 37.662 12.237 1.00 61.12 232 ARG A O 1
ATOM 1772 N N . GLN A 1 233 ? 23.153 35.521 12.876 1.00 60.66 233 GLN A N 1
ATOM 1773 C CA . GLN A 1 233 ? 24.532 35.173 12.507 1.00 60.66 233 GLN A CA 1
ATOM 1774 C C . GLN A 1 233 ? 24.815 35.357 11.006 1.00 60.66 233 GLN A C 1
ATOM 1776 O O . GLN A 1 233 ? 25.884 35.841 10.633 1.00 60.66 233 GLN A O 1
ATOM 1781 N N . ARG A 1 234 ? 23.851 35.041 10.127 1.00 58.88 234 ARG A N 1
ATOM 1782 C CA . ARG A 1 234 ? 23.993 35.270 8.675 1.00 58.88 234 ARG A CA 1
ATOM 1783 C C . ARG A 1 234 ? 23.999 36.753 8.294 1.00 58.88 234 ARG A C 1
ATOM 1785 O O . ARG A 1 234 ? 24.701 37.127 7.354 1.00 58.88 234 ARG A O 1
ATOM 1792 N N . LEU A 1 235 ? 23.240 37.592 9.002 1.00 58.22 235 LEU A N 1
ATOM 1793 C CA . LEU A 1 235 ? 23.242 39.044 8.789 1.00 58.22 235 LEU A CA 1
ATOM 1794 C C . LEU A 1 235 ? 24.567 39.675 9.239 1.00 58.22 235 LEU A C 1
ATOM 1796 O O . LEU A 1 235 ? 25.148 40.453 8.483 1.00 58.22 235 LEU A O 1
ATOM 1800 N N . ASP A 1 236 ? 25.101 39.255 10.386 1.00 62.88 236 ASP A N 1
ATOM 1801 C CA . ASP A 1 236 ? 26.410 39.695 10.883 1.00 62.88 236 ASP A CA 1
ATOM 1802 C C . ASP A 1 236 ? 27.567 39.266 9.971 1.00 62.88 236 ASP A C 1
ATOM 1804 O O . ASP A 1 236 ? 28.508 40.030 9.742 1.00 62.88 236 ASP A O 1
ATOM 1808 N N . ALA A 1 237 ? 27.509 38.050 9.420 1.00 59.78 237 ALA A N 1
ATOM 1809 C CA . ALA A 1 237 ? 28.505 37.563 8.470 1.00 59.78 237 ALA A CA 1
ATOM 1810 C C . ALA A 1 237 ? 28.469 38.354 7.151 1.00 59.78 237 ALA A C 1
ATOM 1812 O O . ALA A 1 237 ? 29.520 38.726 6.627 1.00 59.78 237 ALA A O 1
ATOM 1813 N N . ARG A 1 238 ? 27.270 38.686 6.643 1.00 55.25 238 ARG A N 1
ATOM 1814 C CA . ARG A 1 238 ? 27.107 39.542 5.454 1.00 55.25 238 ARG A CA 1
ATOM 1815 C C . ARG A 1 238 ? 27.606 40.963 5.686 1.00 55.25 238 ARG A C 1
ATOM 1817 O O . ARG A 1 238 ? 28.290 41.495 4.815 1.00 55.25 238 ARG A O 1
ATOM 1824 N N . GLN A 1 239 ? 27.315 41.557 6.844 1.00 55.38 239 GLN A N 1
ATOM 1825 C CA . GLN A 1 239 ? 27.832 42.883 7.172 1.00 55.38 239 GLN A CA 1
ATOM 1826 C C . GLN A 1 239 ? 29.360 42.865 7.235 1.00 55.38 239 GLN A C 1
ATOM 1828 O O . GLN A 1 239 ? 29.990 43.666 6.554 1.00 55.38 239 GLN A O 1
ATOM 1833 N N . ARG A 1 240 ? 29.985 41.904 7.929 1.00 56.12 240 ARG A N 1
ATOM 1834 C CA . ARG A 1 240 ? 31.458 41.802 7.999 1.00 56.12 240 ARG A CA 1
ATOM 1835 C C . ARG A 1 240 ? 32.127 41.599 6.634 1.00 56.12 240 ARG A C 1
ATOM 1837 O O . ARG A 1 240 ? 33.209 42.139 6.410 1.00 56.12 240 ARG A O 1
ATOM 1844 N N . HIS A 1 241 ? 31.484 40.887 5.708 1.00 52.44 241 HIS A N 1
ATOM 1845 C CA . HIS A 1 241 ? 32.007 40.694 4.351 1.00 52.44 241 HIS A CA 1
ATOM 1846 C C . HIS A 1 241 ? 31.970 41.976 3.502 1.00 52.44 241 HIS A C 1
ATOM 1848 O O . HIS A 1 241 ? 32.837 42.186 2.653 1.00 52.44 241 HIS A O 1
ATOM 1854 N N . GLN A 1 242 ? 31.004 42.863 3.762 1.00 47.94 242 GLN A N 1
ATOM 1855 C CA . GLN A 1 242 ? 30.819 44.120 3.033 1.00 47.94 242 GLN A CA 1
ATOM 1856 C C . GLN A 1 242 ? 31.893 45.177 3.362 1.00 47.94 242 GLN A C 1
ATOM 1858 O O . GLN A 1 242 ? 32.122 46.091 2.572 1.00 47.94 242 GLN A O 1
ATOM 1863 N N . TRP A 1 243 ? 32.609 45.034 4.485 1.00 48.75 243 TRP A N 1
ATOM 1864 C CA . TRP A 1 243 ? 33.648 45.981 4.919 1.00 48.75 243 TRP A CA 1
ATOM 1865 C C . TRP A 1 243 ? 35.076 45.635 4.463 1.00 48.75 243 TRP A C 1
ATOM 1867 O O . TRP A 1 243 ? 35.981 46.435 4.688 1.00 48.75 243 TRP A O 1
ATOM 1877 N N . ARG A 1 244 ? 35.303 44.497 3.788 1.00 50.56 244 ARG A N 1
ATOM 1878 C CA . ARG A 1 244 ? 36.657 44.035 3.407 1.00 50.56 244 ARG A CA 1
ATOM 1879 C C . ARG A 1 244 ? 37.134 44.415 1.997 1.00 50.56 244 ARG A C 1
ATOM 1881 O O . ARG A 1 244 ? 38.294 44.173 1.681 1.00 50.56 244 ARG A O 1
ATOM 1888 N N . HIS A 1 245 ? 36.305 45.041 1.157 1.00 51.53 245 HIS A N 1
ATOM 1889 C CA . HIS A 1 245 ? 36.685 45.364 -0.227 1.00 51.53 245 HIS A CA 1
ATOM 1890 C C . HIS A 1 245 ? 36.640 46.875 -0.534 1.00 51.53 245 HIS A C 1
ATOM 1892 O O . HIS A 1 245 ? 35.581 47.401 -0.886 1.00 51.53 245 HIS A O 1
ATOM 1898 N N . PRO A 1 246 ? 37.783 47.594 -0.496 1.00 52.81 246 PRO A N 1
ATOM 1899 C CA . PRO A 1 246 ? 37.830 49.034 -0.778 1.00 52.81 246 PRO A CA 1
ATOM 1900 C C . PRO A 1 246 ? 37.388 49.399 -2.209 1.00 52.81 246 PRO A C 1
ATOM 1902 O O . PRO A 1 246 ? 36.866 50.490 -2.430 1.00 52.81 246 PRO A O 1
ATOM 1905 N N . ARG A 1 247 ? 37.481 48.469 -3.174 1.00 53.38 247 ARG A N 1
ATOM 1906 C CA . ARG A 1 247 ? 37.000 48.672 -4.556 1.00 53.38 247 ARG A CA 1
ATOM 1907 C C . ARG A 1 247 ? 35.471 48.770 -4.671 1.00 53.38 247 ARG A C 1
ATOM 1909 O O . ARG A 1 247 ? 34.981 49.476 -5.547 1.00 53.38 247 ARG A O 1
ATOM 1916 N N . GLN A 1 248 ? 34.707 48.142 -3.771 1.00 49.62 248 GLN A N 1
ATOM 1917 C CA . GLN A 1 248 ? 33.237 48.214 -3.798 1.00 49.62 248 GLN A CA 1
ATOM 1918 C C . GLN A 1 248 ? 32.690 49.526 -3.207 1.00 49.62 248 GLN A C 1
ATOM 1920 O O . GLN A 1 248 ? 31.602 49.962 -3.590 1.00 49.62 248 GLN A O 1
ATOM 1925 N N . ARG A 1 249 ? 33.468 50.219 -2.358 1.00 50.22 249 ARG A N 1
ATOM 1926 C CA . ARG A 1 249 ? 33.114 51.562 -1.859 1.00 50.22 249 ARG A CA 1
ATOM 1927 C C . ARG A 1 249 ? 33.046 52.599 -2.974 1.00 50.22 249 ARG A C 1
ATOM 1929 O O . ARG A 1 249 ? 32.113 53.392 -2.995 1.00 50.22 249 ARG A O 1
ATOM 1936 N N . LEU A 1 250 ? 33.997 52.582 -3.908 1.00 51.88 250 LEU A N 1
ATOM 1937 C CA . LEU A 1 250 ? 34.063 53.544 -5.015 1.00 51.88 250 LEU A CA 1
ATOM 1938 C C . LEU A 1 250 ? 32.886 53.404 -5.990 1.00 51.88 250 LEU A C 1
ATOM 1940 O O . LEU A 1 250 ? 32.375 54.408 -6.483 1.00 51.88 250 LEU A O 1
ATOM 1944 N N . VAL A 1 251 ? 32.409 52.176 -6.215 1.00 55.44 251 VAL A N 1
ATOM 1945 C CA . VAL A 1 251 ? 31.237 51.915 -7.064 1.00 55.44 251 VAL A CA 1
ATOM 1946 C C . VAL A 1 251 ? 29.950 52.361 -6.364 1.00 55.44 251 VAL A C 1
ATOM 1948 O O . VAL A 1 251 ? 29.155 53.077 -6.967 1.00 55.44 251 VAL A O 1
ATOM 1951 N N . GLN A 1 252 ? 29.765 52.046 -5.075 1.00 52.19 252 GLN A N 1
ATOM 1952 C CA . GLN A 1 252 ? 28.574 52.499 -4.343 1.00 52.19 252 GLN A CA 1
ATOM 1953 C C . GLN A 1 252 ? 28.538 54.018 -4.102 1.00 52.19 252 GLN A C 1
ATOM 1955 O O . GLN A 1 252 ? 27.458 54.608 -4.148 1.00 52.19 252 GLN A O 1
ATOM 1960 N N . LEU A 1 253 ? 29.689 54.672 -3.909 1.00 53.28 253 LEU A N 1
ATOM 1961 C CA . LEU A 1 253 ? 29.779 56.136 -3.825 1.00 53.28 253 LEU A CA 1
ATOM 1962 C C . LEU A 1 253 ? 29.422 56.807 -5.160 1.00 53.28 253 LEU A C 1
ATOM 1964 O O . LEU A 1 253 ? 28.658 57.772 -5.158 1.00 53.28 253 LEU A O 1
ATOM 1968 N N . ARG A 1 254 ? 29.878 56.262 -6.300 1.00 55.19 254 ARG A N 1
ATOM 1969 C CA . ARG A 1 254 ? 29.513 56.767 -7.640 1.00 55.19 254 ARG A CA 1
ATOM 1970 C C . ARG A 1 254 ? 28.034 56.555 -7.973 1.00 55.19 254 ARG A C 1
ATOM 1972 O O . ARG A 1 254 ? 27.420 57.433 -8.575 1.00 55.19 254 ARG A O 1
ATOM 1979 N N . VAL A 1 255 ? 27.440 55.438 -7.548 1.00 56.66 255 VAL A N 1
ATOM 1980 C CA . VAL A 1 255 ? 26.001 55.172 -7.733 1.00 56.66 255 VAL A CA 1
ATOM 1981 C C . VAL A 1 255 ? 25.149 56.102 -6.862 1.00 56.66 255 VAL A C 1
ATOM 1983 O O . VAL A 1 255 ? 24.187 56.682 -7.361 1.00 56.66 255 VAL A O 1
ATOM 1986 N N . ARG A 1 256 ? 25.535 56.341 -5.599 1.00 55.75 256 ARG A N 1
ATOM 1987 C CA . ARG A 1 256 ? 24.838 57.302 -4.722 1.00 55.75 256 ARG A CA 1
ATOM 1988 C C . ARG A 1 256 ? 24.968 58.752 -5.195 1.00 55.75 256 ARG A C 1
ATOM 1990 O O . ARG A 1 256 ? 24.006 59.505 -5.073 1.00 55.75 256 ARG A O 1
ATOM 1997 N N . GLN A 1 257 ? 26.115 59.145 -5.753 1.00 54.66 257 GLN A N 1
ATOM 1998 C CA . GLN A 1 257 ? 26.277 60.475 -6.353 1.00 54.66 257 GLN A CA 1
ATOM 1999 C C . GLN A 1 257 ? 25.424 60.644 -7.619 1.00 54.66 257 GLN A C 1
ATOM 2001 O O . GLN A 1 257 ? 24.787 61.682 -7.772 1.00 54.66 257 GLN A O 1
ATOM 2006 N N . ARG A 1 258 ? 25.318 59.613 -8.474 1.00 55.16 258 ARG A N 1
ATOM 2007 C CA . ARG A 1 258 ? 24.426 59.643 -9.648 1.00 55.16 258 ARG A CA 1
ATOM 2008 C C . ARG A 1 258 ? 22.941 59.676 -9.278 1.00 55.16 258 ARG A C 1
ATOM 2010 O O . ARG A 1 258 ? 22.190 60.402 -9.914 1.00 55.16 258 ARG A O 1
ATOM 2017 N N . GLN A 1 259 ? 22.518 58.962 -8.234 1.00 51.56 259 GLN A N 1
ATOM 2018 C CA . GLN A 1 259 ? 21.125 59.005 -7.765 1.00 51.56 259 GLN A CA 1
ATOM 2019 C C . GLN A 1 259 ? 20.751 60.354 -7.133 1.00 51.56 259 GLN A C 1
ATOM 2021 O O . GLN A 1 259 ? 19.642 60.833 -7.345 1.00 51.56 259 GLN A O 1
ATOM 2026 N N . ARG A 1 260 ? 21.674 61.006 -6.410 1.00 53.62 260 ARG A N 1
ATOM 2027 C CA . ARG A 1 260 ? 21.450 62.366 -5.888 1.00 53.62 260 ARG A CA 1
ATOM 2028 C C . ARG A 1 260 ? 21.388 63.423 -6.991 1.00 53.62 260 ARG A C 1
ATOM 2030 O O . ARG A 1 260 ? 20.585 64.337 -6.879 1.00 53.62 260 ARG A O 1
ATOM 2037 N N . ALA A 1 261 ? 22.180 63.278 -8.053 1.00 54.97 261 ALA A N 1
ATOM 2038 C CA . ALA A 1 261 ? 22.108 64.164 -9.215 1.00 54.97 261 ALA A CA 1
ATOM 2039 C C . ALA A 1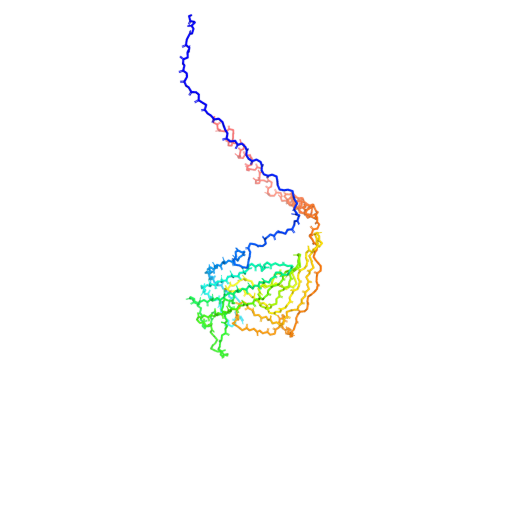 261 ? 20.797 63.987 -10.006 1.00 54.97 261 ALA A C 1
ATOM 2041 O O . ALA A 1 261 ? 20.246 64.964 -10.495 1.00 54.97 261 ALA A O 1
ATOM 2042 N N . PHE A 1 262 ? 20.264 62.762 -10.077 1.00 49.66 262 PHE A N 1
ATOM 2043 C CA . PHE A 1 262 ? 18.995 62.475 -10.755 1.00 49.66 262 PHE A CA 1
ATOM 2044 C C . PHE A 1 262 ? 17.772 63.011 -9.991 1.00 49.66 262 PHE A C 1
ATOM 2046 O O . PHE A 1 262 ? 16.807 63.449 -10.602 1.00 49.66 262 PHE A O 1
ATOM 2053 N N . LEU A 1 263 ? 17.827 63.033 -8.654 1.00 49.84 263 LEU A N 1
ATOM 2054 C CA . LEU A 1 263 ? 16.767 63.592 -7.802 1.00 49.84 263 LEU A CA 1
ATOM 2055 C C . LEU A 1 263 ? 16.808 65.126 -7.682 1.00 49.84 263 LEU A C 1
ATOM 2057 O O . LEU A 1 263 ? 15.820 65.717 -7.270 1.00 49.84 263 LEU A O 1
ATOM 2061 N N . ALA A 1 264 ? 17.927 65.767 -8.033 1.00 52.91 264 ALA A N 1
ATOM 2062 C CA . ALA A 1 264 ? 18.078 67.225 -8.015 1.00 52.91 264 ALA A CA 1
ATOM 2063 C C . ALA A 1 264 ? 17.798 67.895 -9.378 1.00 52.91 264 ALA A C 1
ATOM 2065 O O . ALA A 1 264 ? 17.860 69.116 -9.470 1.00 52.91 264 ALA A O 1
ATOM 2066 N N . ALA A 1 265 ? 17.519 67.111 -10.427 1.00 54.50 265 ALA A N 1
ATOM 2067 C CA . ALA A 1 265 ? 17.289 67.587 -11.796 1.00 54.50 265 ALA A CA 1
ATOM 2068 C C . ALA A 1 265 ? 15.874 67.277 -12.329 1.00 54.50 265 ALA A C 1
ATOM 2070 O O . ALA A 1 265 ? 15.635 67.385 -13.531 1.00 54.50 265 ALA A O 1
ATOM 2071 N N . ALA A 1 266 ? 14.945 66.879 -11.458 1.00 48.78 266 ALA A N 1
ATOM 2072 C CA . ALA A 1 266 ? 13.529 66.796 -11.801 1.00 48.78 266 ALA A CA 1
ATOM 2073 C C . ALA A 1 266 ? 12.860 68.156 -11.494 1.00 48.78 266 ALA A C 1
ATOM 2075 O O . ALA A 1 266 ? 13.101 68.669 -10.398 1.00 48.78 266 ALA A O 1
ATOM 2076 N N . PRO A 1 267 ? 12.099 68.755 -12.432 1.00 49.78 267 PRO A N 1
ATOM 2077 C CA . PRO A 1 267 ? 11.333 69.978 -12.182 1.00 49.78 267 PRO A CA 1
ATOM 2078 C C . PRO A 1 267 ? 10.208 69.769 -11.160 1.00 49.78 267 PRO A C 1
ATOM 2080 O O . PRO A 1 267 ? 9.701 68.626 -11.054 1.00 49.78 267 PRO A O 1
#

Sequence (267 aa):
MTPRTPSSVALFAGGCMTLASLGFTAGAQAEGFVEDANFSLNLRNFYINRNFVDSDYPQSKGEEWTQSFILNFQSGYTPGPVGFGVDALGLLAVKLDGGGGTYGTGLLPVHGAPGDRHPPDDFARLAVAAKAKFSETEVRVGEWMVVLPILRSDDGRSLPQTFQGGMITSKEIKGLSLYGGQMRQNSPRDDGSMDDMFYGGASSDRFNLLRPVRPAGRWQHLLRRSAEGQRRQRLDARQRHQWRHPRQRLVQLRVRQRQRAFLAAAP